Protein AF-A0A517WXI2-F1 (afdb_monomer)

Secondary structure (DSSP, 8-state):
---------------------------------------------------------------------PPPPPTTHHHH-SS-SSS--HHHHHHHHHHHHHH-SS-SS---TTTS--PPPTT-------S----SS---GGGTSPTTEEEEE------GGGTT--HHHHHHHHTS-HHHHHHHHTT----SSSPPPHHHHHHHHHHHHHHHGGGT--HHHHHHHHHHT---GGGTPPSS-B--EEEEEEETTEEEEEEEEE--B--SSPPEEEETT-TT-EEEEEEE--S-TTTTTEEEEEEEE-

Organism: NCBI:txid2527964

Solvent-accessible surface area (backbone atoms only — not comparable to full-atom values): 20335 Å² total; per-residue (Å²): 130,81,89,86,86,88,86,91,77,94,85,92,76,91,86,83,93,77,87,80,84,86,85,88,85,88,82,88,86,88,88,80,89,85,84,90,84,84,84,88,85,80,90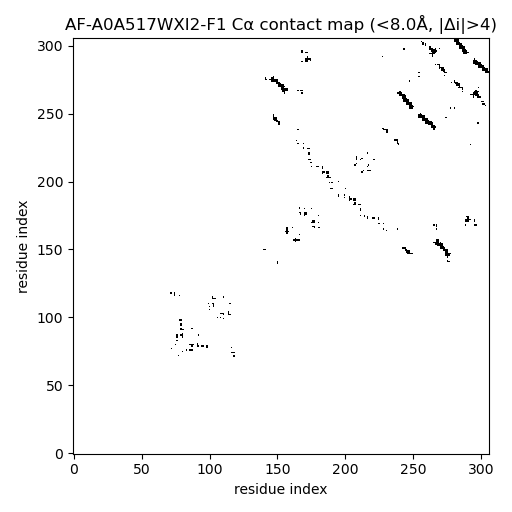,87,89,86,91,82,91,88,89,88,85,88,83,82,86,88,89,82,84,88,87,84,84,87,71,87,88,66,81,80,75,53,69,64,46,80,71,48,34,81,88,68,80,88,57,79,50,78,67,38,62,65,44,40,64,67,50,51,58,67,41,33,79,85,69,80,85,69,82,46,86,86,46,53,84,74,76,87,76,89,77,82,73,81,76,80,86,70,97,81,77,92,67,88,86,68,76,75,72,57,81,81,46,60,80,36,35,44,46,76,40,86,16,67,60,51,58,78,92,48,73,78,39,63,49,62,53,51,16,27,44,57,67,46,56,49,67,59,47,51,61,27,57,72,68,44,75,77,55,88,70,77,81,57,53,76,64,52,46,50,53,32,49,50,52,33,41,76,50,42,38,82,64,72,38,47,74,68,53,51,53,54,49,57,60,60,59,52,68,50,72,93,72,72,52,76,50,76,59,42,80,54,37,39,39,52,39,70,55,97,93,39,82,77,46,70,46,76,77,37,46,23,14,50,38,64,38,62,36,52,45,45,38,23,94,40,89,87,56,42,46,49,49,39,70,36,73,33,66,46,84,78,48,19,20,11,52,68,46,73,41,79,52,132

pLDDT: mean 71.53, std 24.86, range [24.16, 98.5]

Foldseek 3Di:
DDDDDDDDDDDPDDDDDDDDDDDDDDDDDDDDDDDDDDDDDDDDDDDDDDDDDDDDDDDDDDDDDDDPDDDFDDLVCVQQVPVPPPDHDPVSVVCVVVSVCVLPPVNPPDHDPVSRDDTDDPDPDDPDDDPDDDPVQDDPPQPPDPAQWKDWADLQDDDVLCVSALLLQLQQLQPHDSVLQVVLQVPQDADPDDHDDPVSVVVSLVSSCVRSVVVVGDSVSNVVSCVQQPDDVVVVDHGDKFDWTKGFDDDPNDGPDIGTPGQIENGSGWTFIDGRPCHPWGKTWDFDAHSDRGRGGGTPDIDTDD

InterPro domains:
  IPR002048 EF-hand domain [PS50222] (91-126)
  IPR011992 EF-hand domain pair [SSF47473] (78-116)
  IPR018247 EF-Hand 1, calcium-binding site [PS00018] (104-116)

Structure (mmCIF, N/CA/C/O backbone):
data_AF-A0A517WXI2-F1
#
_entry.id   AF-A0A517WXI2-F1
#
loop_
_atom_site.group_PDB
_atom_site.id
_atom_site.type_symbol
_atom_site.label_atom_id
_atom_site.label_alt_id
_atom_site.label_comp_id
_atom_site.label_asym_id
_atom_site.label_entity_id
_atom_site.label_seq_id
_atom_site.pdbx_PDB_ins_code
_atom_site.Cartn_x
_atom_site.Cartn_y
_atom_site.Cartn_z
_atom_site.occupancy
_atom_site.B_iso_or_equiv
_atom_site.auth_seq_id
_atom_site.auth_comp_id
_atom_site.auth_asym_id
_atom_site.auth_atom_id
_atom_site.pdbx_PDB_model_num
ATOM 1 N N . MET A 1 1 ? -53.378 24.363 -30.909 1.00 42.62 1 MET A N 1
ATOM 2 C CA . MET A 1 1 ? -53.600 23.173 -31.759 1.00 42.62 1 MET A CA 1
ATOM 3 C C . MET A 1 1 ? -54.194 23.659 -33.066 1.00 42.62 1 MET A C 1
ATOM 5 O O . MET A 1 1 ? -55.098 24.485 -32.961 1.00 42.62 1 MET A O 1
ATOM 9 N N . PRO A 1 2 ? -53.761 23.160 -34.239 1.00 58.56 2 PRO A N 1
ATOM 10 C CA . PRO A 1 2 ? -52.573 22.319 -34.530 1.00 58.56 2 PRO A CA 1
ATOM 11 C C . PRO A 1 2 ? -51.264 23.174 -34.501 1.00 58.56 2 PRO A C 1
ATOM 13 O O . PRO A 1 2 ? -51.365 24.317 -34.057 1.00 58.56 2 PRO A O 1
ATOM 16 N N . ALA A 1 3 ? -50.005 22.731 -34.692 1.00 42.91 3 ALA A N 1
ATOM 17 C CA . ALA A 1 3 ? -49.368 21.659 -35.498 1.00 42.91 3 ALA A CA 1
ATOM 18 C C . ALA A 1 3 ? -49.298 22.005 -37.010 1.00 42.91 3 ALA A C 1
ATOM 20 O O . ALA A 1 3 ? -50.202 22.672 -37.494 1.00 42.91 3 ALA A O 1
ATOM 21 N N . ASP A 1 4 ? -48.301 21.642 -37.822 1.00 42.59 4 ASP A N 1
ATOM 22 C CA . ASP A 1 4 ? -46.988 20.973 -37.684 1.00 42.59 4 ASP A CA 1
ATOM 23 C C . ASP A 1 4 ? -46.200 21.302 -38.980 1.00 42.59 4 ASP A C 1
ATOM 25 O O . ASP A 1 4 ? -46.854 21.483 -40.003 1.00 42.59 4 ASP A O 1
ATOM 29 N N . GLU A 1 5 ? -44.861 21.364 -38.967 1.00 45.38 5 GLU A N 1
ATOM 30 C CA . GLU A 1 5 ? -44.058 20.895 -40.116 1.00 45.38 5 GLU A CA 1
ATOM 31 C C . GLU A 1 5 ? -42.555 20.724 -39.792 1.00 45.38 5 GLU A C 1
ATOM 33 O O . GLU A 1 5 ? -41.818 21.650 -39.449 1.00 45.38 5 GLU A O 1
ATOM 38 N N . SER A 1 6 ? -42.136 19.470 -39.947 1.00 42.69 6 SER A N 1
ATOM 39 C CA . SER A 1 6 ? -40.797 18.913 -40.188 1.00 42.69 6 SER A CA 1
ATOM 40 C C . SER A 1 6 ? -39.981 19.624 -41.300 1.00 42.69 6 SER A C 1
ATOM 42 O O . SER A 1 6 ? -40.546 20.406 -42.048 1.00 42.69 6 SER A O 1
ATOM 44 N N . PHE A 1 7 ? -38.692 19.373 -41.575 1.00 33.34 7 PHE A N 1
ATOM 45 C CA . PHE A 1 7 ? -37.744 18.311 -41.187 1.00 33.34 7 PHE A CA 1
ATOM 46 C C . PHE A 1 7 ? -36.288 18.829 -41.344 1.00 33.34 7 PHE A C 1
ATOM 48 O O . PHE A 1 7 ? -36.065 19.963 -41.763 1.00 33.34 7 PHE A O 1
ATOM 55 N N . SER A 1 8 ? -35.290 18.003 -41.025 1.00 46.88 8 SER A N 1
ATOM 56 C CA . SER A 1 8 ? -33.853 18.321 -41.106 1.00 46.88 8 SER A CA 1
ATOM 57 C C . SER A 1 8 ? -33.158 17.809 -42.378 1.00 46.88 8 SER A C 1
ATOM 59 O O . SER A 1 8 ? -33.345 16.642 -42.699 1.00 46.88 8 SER A O 1
ATOM 61 N N . ASP A 1 9 ? -32.238 18.603 -42.944 1.00 35.94 9 ASP A N 1
ATOM 62 C CA . ASP A 1 9 ? -31.123 18.189 -43.827 1.00 35.94 9 ASP A CA 1
ATOM 63 C C . ASP A 1 9 ? -29.881 19.016 -43.409 1.00 35.94 9 ASP A C 1
ATOM 65 O O . ASP A 1 9 ? -29.946 20.237 -43.296 1.00 35.94 9 ASP A O 1
ATOM 69 N N . GLU A 1 10 ? -28.763 18.454 -42.943 1.00 45.81 10 GLU A N 1
ATOM 70 C CA . GLU A 1 10 ? -27.764 17.676 -43.696 1.00 45.81 10 GLU A CA 1
ATOM 71 C C . GLU A 1 10 ? -27.188 18.421 -44.922 1.00 45.81 10 GLU A C 1
ATOM 73 O O . GLU A 1 10 ? -27.543 18.092 -46.043 1.00 45.81 10 GLU A O 1
ATOM 78 N N . LYS A 1 11 ? -26.280 19.405 -44.711 1.00 35.78 11 LYS A N 1
ATOM 79 C CA . LYS A 1 11 ? -25.234 19.891 -45.666 1.00 35.78 11 LYS A CA 1
ATOM 80 C C . LYS A 1 11 ? -24.222 20.864 -45.016 1.00 35.78 11 LYS A C 1
ATOM 82 O O . LYS A 1 11 ? -24.152 22.035 -45.374 1.00 35.78 11 LYS A O 1
ATOM 87 N N . LEU A 1 12 ? -23.398 20.393 -44.073 1.00 34.50 12 LEU A N 1
ATOM 88 C CA . LEU A 1 12 ? -22.267 21.175 -43.529 1.00 34.50 12 LEU A CA 1
ATOM 89 C C . LEU A 1 12 ? -20.948 20.386 -43.529 1.00 34.50 12 LEU A C 1
ATOM 91 O O . LEU A 1 12 ? -20.340 20.131 -42.492 1.00 34.50 12 LEU A O 1
ATOM 95 N N . ALA A 1 13 ? -20.493 20.042 -44.733 1.00 33.97 13 ALA A N 1
ATOM 96 C CA . ALA A 1 13 ? -19.115 19.660 -45.011 1.00 33.97 13 ALA A CA 1
ATOM 97 C C . ALA A 1 13 ? -18.654 20.301 -46.335 1.00 33.97 13 ALA A C 1
ATOM 99 O O . ALA A 1 13 ? -19.448 20.433 -47.261 1.00 33.97 13 ALA A O 1
ATOM 100 N N . GLU A 1 14 ? -17.365 20.653 -46.389 1.00 30.41 14 GLU A N 1
ATOM 101 C CA . GLU A 1 14 ? -16.586 21.071 -47.573 1.00 30.41 14 GLU A CA 1
ATOM 102 C C . GLU A 1 14 ? -16.898 22.427 -48.248 1.00 30.41 14 GLU A C 1
ATOM 104 O O . GLU A 1 14 ? -17.726 22.521 -49.146 1.00 30.41 14 GLU A O 1
ATOM 109 N N . PHE A 1 15 ? -16.120 23.453 -47.862 1.00 27.00 15 PHE A N 1
ATOM 110 C CA . PHE A 1 15 ? -15.448 24.524 -48.650 1.00 27.00 15 PHE A CA 1
ATOM 111 C C . PHE A 1 15 ? -15.135 25.686 -47.670 1.00 27.00 15 PHE A C 1
ATOM 113 O O . PHE A 1 15 ? -15.939 25.969 -46.793 1.00 27.00 15 PHE A O 1
ATOM 120 N N . SER A 1 16 ? -14.018 26.421 -47.706 1.00 28.41 16 SER A N 1
ATOM 121 C CA . SER A 1 16 ? -12.836 26.416 -48.579 1.00 28.41 16 SER A CA 1
ATOM 122 C C . SER A 1 16 ? -11.641 27.047 -47.831 1.00 28.41 16 SER A C 1
ATOM 124 O O . SER A 1 16 ? -11.834 27.884 -46.952 1.00 28.41 16 SER A O 1
ATOM 126 N N . TRP A 1 17 ? -10.403 26.686 -48.186 1.00 24.16 17 TRP A N 1
ATOM 127 C CA . TRP A 1 17 ? -9.178 27.320 -47.668 1.00 24.16 17 TRP A CA 1
ATOM 128 C C . TRP A 1 17 ? -8.759 28.528 -48.526 1.00 24.16 17 TRP A C 1
ATOM 130 O O . TRP A 1 17 ? -8.409 28.315 -49.688 1.00 24.16 17 TRP A O 1
ATOM 140 N N . LYS A 1 18 ? -8.669 29.743 -47.949 1.00 28.94 18 LYS A N 1
ATOM 141 C CA . LYS A 1 18 ? -7.626 30.779 -48.209 1.00 28.94 18 LYS A CA 1
ATOM 142 C C . LYS A 1 18 ? -7.930 32.125 -47.522 1.00 28.94 18 LYS A C 1
ATOM 144 O O . LYS A 1 18 ? -9.069 32.386 -47.166 1.00 28.94 18 LYS A O 1
ATOM 149 N N . MET A 1 19 ? -6.894 32.979 -47.474 1.00 25.92 19 MET A N 1
ATOM 150 C CA . MET A 1 19 ? -6.867 34.394 -47.047 1.00 25.92 19 MET A CA 1
ATOM 151 C C . MET A 1 19 ? -7.072 34.673 -45.542 1.00 25.92 19 MET A C 1
ATOM 153 O O . MET A 1 19 ? -7.946 34.101 -44.908 1.00 25.92 19 MET A O 1
ATOM 157 N N . SER A 1 20 ? -6.315 35.587 -44.923 1.00 32.00 20 SER A N 1
ATOM 158 C CA . SER A 1 20 ? -5.020 36.161 -45.339 1.00 32.00 20 SER A CA 1
ATOM 159 C C . SER A 1 20 ? -4.295 36.811 -44.159 1.00 32.00 20 SER A C 1
ATOM 161 O O . SER A 1 20 ? -4.886 37.063 -43.113 1.00 32.00 20 SER A O 1
ATOM 163 N N . ASP A 1 21 ? -3.015 37.083 -44.389 1.00 30.98 21 ASP A N 1
ATOM 164 C CA . ASP A 1 21 ? -2.040 37.708 -43.503 1.00 30.98 21 ASP A CA 1
ATOM 165 C C . ASP A 1 21 ? -2.483 38.955 -42.714 1.00 30.98 21 ASP A C 1
ATOM 167 O O . ASP A 1 21 ? -3.188 39.840 -43.196 1.00 30.98 21 ASP A O 1
ATOM 171 N N . GLU A 1 22 ? -1.930 39.014 -41.501 1.00 36.47 22 GLU A N 1
ATOM 172 C CA . GLU A 1 22 ? -1.276 40.175 -40.886 1.00 36.47 22 GLU A CA 1
ATOM 173 C C . GLU A 1 22 ? -1.916 41.571 -41.013 1.00 36.47 22 GLU A C 1
ATOM 175 O O . GLU A 1 22 ? -1.777 42.265 -42.020 1.00 36.47 22 GLU A O 1
ATOM 180 N N . ARG A 1 23 ? -2.354 42.110 -39.863 1.00 35.62 23 ARG A N 1
ATOM 181 C CA . ARG A 1 23 ? -1.939 43.465 -39.455 1.00 35.62 23 ARG A CA 1
ATOM 182 C C . ARG A 1 23 ? -1.512 43.500 -37.992 1.00 35.62 23 ARG A C 1
ATOM 184 O O . ARG A 1 23 ? -2.309 43.293 -37.083 1.00 35.62 23 ARG A O 1
ATOM 191 N N . LEU A 1 24 ? -0.232 43.796 -37.794 1.00 33.94 24 LEU A N 1
ATOM 192 C CA . LEU A 1 24 ? 0.372 44.118 -36.506 1.00 33.94 24 LEU A CA 1
ATOM 193 C C . LEU A 1 24 ? -0.039 45.534 -36.072 1.00 33.94 24 LEU A C 1
ATOM 195 O O . LEU A 1 24 ? -0.071 46.444 -36.898 1.00 33.94 24 LEU A O 1
ATOM 199 N N . CYS A 1 25 ? -0.224 45.753 -34.771 1.00 29.44 25 CYS A N 1
ATOM 200 C CA . CYS A 1 25 ? 0.087 47.049 -34.170 1.00 29.44 25 CYS A CA 1
ATOM 201 C C . CYS A 1 25 ? 0.655 46.841 -32.761 1.00 29.44 25 CYS A C 1
ATOM 203 O O . CYS A 1 25 ? 0.102 46.097 -31.952 1.00 29.44 25 CYS A O 1
ATOM 205 N N . THR A 1 26 ? 1.807 47.454 -32.509 1.00 32.72 26 THR A N 1
ATOM 206 C CA . THR A 1 26 ? 2.730 47.101 -31.426 1.00 32.72 26 THR A CA 1
ATOM 207 C C . THR A 1 26 ? 2.734 48.175 -30.347 1.00 32.72 26 THR A C 1
ATOM 209 O O . THR A 1 26 ? 2.921 49.344 -30.672 1.00 32.72 26 THR A O 1
ATOM 212 N N . ILE A 1 27 ? 2.674 47.791 -29.067 1.00 44.62 27 ILE A N 1
ATOM 213 C CA . ILE A 1 27 ? 3.193 48.618 -27.964 1.00 44.62 27 ILE A CA 1
ATOM 214 C C . ILE A 1 27 ? 4.099 47.750 -27.068 1.00 44.62 27 ILE A C 1
ATOM 216 O O . ILE A 1 27 ? 3.765 46.621 -26.718 1.00 44.62 27 ILE A O 1
ATOM 220 N N . ASN A 1 28 ? 5.294 48.279 -26.784 1.00 37.19 28 ASN A N 1
ATOM 221 C CA . ASN A 1 28 ? 6.430 47.643 -26.087 1.00 37.19 28 ASN A CA 1
ATOM 222 C C . ASN A 1 28 ? 6.159 47.449 -24.575 1.00 37.19 28 ASN A C 1
ATOM 224 O O . ASN A 1 28 ? 5.270 48.100 -24.042 1.00 37.19 28 ASN A O 1
ATOM 228 N N . GLY A 1 29 ? 6.898 46.672 -23.768 1.00 35.06 29 GLY A N 1
ATOM 229 C CA . GLY A 1 29 ? 8.138 45.864 -23.878 1.00 35.06 29 GLY A CA 1
ATOM 230 C C . GLY A 1 29 ? 8.598 45.539 -22.429 1.00 35.06 29 GLY A C 1
ATOM 231 O O . GLY A 1 29 ? 8.057 46.124 -21.498 1.00 35.06 29 GLY A O 1
ATOM 232 N N . ARG A 1 30 ? 9.542 44.659 -22.061 1.00 42.78 30 ARG A N 1
ATOM 233 C CA . ARG A 1 30 ? 10.642 43.867 -22.679 1.00 42.78 30 ARG A CA 1
ATOM 234 C C . ARG A 1 30 ? 10.472 42.377 -22.234 1.00 42.78 30 ARG A C 1
ATOM 236 O O . ARG A 1 30 ? 9.397 42.051 -21.755 1.00 42.78 30 ARG A O 1
ATOM 243 N N . VAL A 1 31 ? 11.361 41.376 -22.347 1.00 37.75 31 VAL A N 1
ATOM 244 C CA . VAL A 1 31 ? 12.806 41.183 -22.643 1.00 37.75 31 VAL A CA 1
ATOM 245 C C . VAL A 1 31 ? 12.957 40.138 -23.767 1.00 37.75 31 VAL A C 1
ATOM 247 O O . VAL A 1 31 ? 12.028 39.388 -24.050 1.00 37.75 31 VAL A O 1
ATOM 250 N N . HIS A 1 32 ? 14.093 40.131 -24.469 1.00 35.62 32 HIS A N 1
ATOM 251 C CA . HIS A 1 32 ? 14.228 39.583 -25.822 1.00 35.62 32 HIS A CA 1
ATOM 252 C C . HIS A 1 32 ? 15.495 38.712 -25.978 1.00 35.62 32 HIS A C 1
ATOM 254 O O . HIS A 1 32 ? 16.476 38.968 -25.287 1.00 35.62 32 HIS A O 1
ATOM 260 N N . GLN A 1 33 ? 15.493 37.800 -26.968 1.00 31.42 33 GLN A N 1
ATOM 261 C CA . GLN A 1 33 ? 16.656 37.051 -27.513 1.00 31.42 33 GLN A CA 1
ATOM 262 C C . GLN A 1 33 ? 17.241 35.916 -26.620 1.00 31.42 33 GLN A C 1
ATOM 264 O O . GLN A 1 33 ? 17.145 35.972 -25.403 1.00 31.42 33 GLN A O 1
ATOM 269 N N . MET A 1 34 ? 17.837 34.826 -27.140 1.00 32.09 34 MET A N 1
ATOM 270 C CA . MET A 1 34 ? 18.015 34.370 -28.536 1.00 32.09 34 MET A CA 1
ATOM 271 C C . MET A 1 34 ? 18.151 32.831 -28.640 1.00 32.09 34 MET A C 1
ATOM 273 O O . MET A 1 34 ? 18.268 32.129 -27.639 1.00 32.09 34 MET A O 1
ATOM 277 N N . LYS A 1 35 ? 18.149 32.298 -29.871 1.00 34.06 35 LYS A N 1
ATOM 278 C CA . LYS A 1 35 ? 18.325 30.867 -30.195 1.00 34.06 35 LYS A CA 1
ATOM 279 C C . LYS A 1 35 ? 19.785 30.520 -30.561 1.00 34.06 35 LYS A C 1
ATOM 281 O O . LYS A 1 35 ? 20.364 31.223 -31.378 1.00 34.06 35 LYS A O 1
ATOM 286 N N . LYS A 1 36 ? 20.220 29.310 -30.158 1.00 29.53 36 LYS A N 1
ATOM 287 C CA . LYS A 1 36 ? 21.368 28.498 -30.658 1.00 29.53 36 LYS A CA 1
ATOM 288 C C . LYS A 1 36 ? 22.805 28.940 -30.279 1.00 29.53 36 LYS A C 1
ATOM 290 O O . LYS A 1 36 ? 23.067 30.110 -30.065 1.00 29.53 36 LYS A O 1
ATOM 295 N N . ILE A 1 37 ? 23.704 27.942 -30.395 1.00 26.84 37 ILE A N 1
ATOM 296 C CA . ILE A 1 37 ? 25.163 27.973 -30.684 1.00 26.84 37 ILE A CA 1
ATOM 297 C C . ILE A 1 37 ? 26.137 27.571 -29.541 1.00 26.84 37 ILE A C 1
ATOM 299 O O . ILE A 1 37 ? 26.452 28.349 -28.658 1.00 26.84 37 ILE A O 1
ATOM 303 N N . ILE A 1 38 ? 26.621 26.320 -29.670 1.00 26.80 38 ILE A N 1
ATOM 304 C CA . ILE A 1 38 ? 28.017 25.809 -29.589 1.00 26.80 38 ILE A CA 1
ATOM 305 C C . ILE A 1 38 ? 28.870 26.025 -28.313 1.00 26.80 38 ILE A C 1
ATOM 307 O O . ILE A 1 38 ? 29.281 27.129 -28.002 1.00 26.80 38 ILE A O 1
ATOM 311 N N . ALA A 1 39 ? 29.193 24.876 -27.692 1.00 27.84 39 ALA A N 1
ATOM 312 C CA . ALA A 1 39 ? 30.480 24.327 -27.199 1.00 27.84 39 ALA A CA 1
ATOM 313 C C . ALA A 1 39 ? 31.700 25.198 -26.787 1.00 27.84 39 ALA A C 1
ATOM 315 O O . ALA A 1 39 ? 31.881 26.330 -27.212 1.00 27.84 39 ALA A O 1
ATOM 316 N N . PHE A 1 40 ? 32.627 24.508 -26.091 1.00 29.02 40 PHE A N 1
ATOM 317 C CA . PHE A 1 40 ? 33.911 24.958 -25.515 1.00 29.02 40 PHE A CA 1
ATOM 318 C C . PHE A 1 40 ? 33.760 25.760 -24.199 1.00 29.02 40 PHE A C 1
ATOM 320 O O . PHE A 1 40 ? 32.723 26.359 -23.950 1.00 29.02 40 PHE A O 1
ATOM 327 N N . LEU A 1 41 ? 34.702 25.725 -23.246 1.00 25.14 41 LEU A N 1
ATOM 328 C CA . LEU A 1 41 ? 36.132 25.381 -23.315 1.00 25.14 41 LEU A CA 1
ATOM 329 C C . LEU A 1 41 ? 36.591 24.363 -22.256 1.00 25.14 41 LEU A C 1
ATOM 331 O O . LEU A 1 41 ? 36.013 24.241 -21.179 1.00 25.14 41 LEU A O 1
ATOM 335 N N . ALA A 1 42 ? 37.712 23.707 -22.557 1.00 27.02 42 ALA A N 1
ATOM 336 C CA . ALA A 1 42 ? 38.542 22.980 -21.605 1.00 27.02 42 ALA A CA 1
ATOM 337 C C . ALA A 1 42 ? 39.941 23.626 -21.541 1.00 27.02 42 ALA A C 1
ATOM 339 O O . ALA A 1 42 ? 40.449 24.036 -22.578 1.00 27.02 42 ALA A O 1
ATOM 340 N N . ILE A 1 43 ? 40.551 23.606 -20.347 1.00 35.72 43 ILE A N 1
ATOM 341 C CA . ILE A 1 43 ? 42.004 23.671 -20.062 1.00 35.72 43 ILE A CA 1
ATOM 342 C C . ILE A 1 43 ? 42.776 24.954 -20.453 1.00 35.72 43 ILE A C 1
ATOM 344 O O . ILE A 1 43 ? 42.870 25.333 -21.614 1.00 35.72 43 ILE A O 1
ATOM 348 N N . ALA A 1 44 ? 43.513 25.493 -19.475 1.00 29.08 44 ALA A N 1
ATOM 349 C CA . ALA A 1 44 ? 44.825 26.119 -19.678 1.00 29.08 44 ALA A CA 1
ATOM 350 C C . ALA A 1 44 ? 45.719 25.845 -18.448 1.00 29.08 44 ALA A C 1
ATOM 352 O O . ALA A 1 44 ? 45.225 25.867 -17.321 1.00 29.08 44 ALA A O 1
ATOM 353 N N . ALA A 1 45 ? 47.012 25.564 -18.653 1.00 30.47 45 ALA A N 1
ATOM 354 C CA . ALA A 1 45 ? 47.984 25.238 -17.598 1.00 30.47 45 ALA A CA 1
ATOM 355 C C . ALA A 1 45 ? 49.377 25.829 -17.909 1.00 30.47 45 ALA A C 1
ATOM 357 O O . ALA A 1 45 ? 49.810 25.741 -19.056 1.00 30.47 45 ALA A O 1
ATOM 358 N N . ILE A 1 46 ? 50.069 26.390 -16.899 1.00 34.94 46 ILE A N 1
ATOM 359 C CA . ILE A 1 46 ? 51.474 26.887 -16.895 1.00 34.94 46 ILE A CA 1
ATOM 360 C C . ILE A 1 46 ? 52.002 26.816 -15.429 1.00 34.94 46 ILE A C 1
ATOM 362 O O . ILE A 1 46 ? 51.194 26.845 -14.506 1.00 34.94 46 ILE A O 1
ATOM 366 N N . ALA A 1 47 ? 53.309 26.855 -15.132 1.00 32.81 47 ALA A N 1
ATOM 367 C CA . ALA A 1 47 ? 54.274 25.743 -15.177 1.00 32.81 47 ALA A CA 1
ATOM 368 C C . ALA A 1 47 ? 55.669 26.188 -14.645 1.00 32.81 47 ALA A C 1
ATOM 370 O O . ALA A 1 47 ? 56.268 27.104 -15.200 1.00 32.81 47 ALA A O 1
ATOM 371 N N . GLY A 1 48 ? 56.210 25.513 -13.618 1.00 29.72 48 GLY A N 1
ATOM 372 C CA . GLY A 1 48 ? 57.595 25.677 -13.108 1.00 29.72 48 GLY A CA 1
ATOM 373 C C . GLY A 1 48 ? 57.707 25.370 -11.595 1.00 29.72 48 GLY A C 1
ATOM 374 O O . GLY A 1 48 ? 56.923 25.928 -10.839 1.00 29.72 48 GLY A O 1
ATOM 375 N N . LEU A 1 49 ? 58.451 24.359 -11.093 1.00 33.25 49 LEU A N 1
ATOM 376 C CA . LEU A 1 49 ? 59.928 24.150 -11.009 1.00 33.25 49 LEU A CA 1
ATOM 377 C C . LEU A 1 49 ? 60.627 25.147 -10.048 1.00 33.25 49 LEU A C 1
ATOM 379 O O . LEU A 1 49 ? 60.443 26.342 -10.225 1.00 33.25 49 LEU A O 1
ATOM 383 N N . ILE A 1 50 ? 61.455 24.774 -9.049 1.00 37.31 50 ILE A N 1
ATOM 384 C CA . ILE A 1 50 ? 61.991 23.479 -8.521 1.00 37.31 50 ILE A CA 1
ATOM 385 C C . ILE A 1 50 ? 62.066 23.587 -6.956 1.00 37.31 50 ILE A C 1
ATOM 387 O O . ILE A 1 50 ? 61.956 24.696 -6.447 1.00 37.31 50 ILE A O 1
ATOM 391 N N . THR A 1 51 ? 62.183 22.540 -6.116 1.00 32.56 51 THR A N 1
ATOM 392 C CA . THR A 1 51 ? 63.432 21.831 -5.697 1.00 32.56 51 THR A CA 1
ATOM 393 C C . THR A 1 51 ? 63.140 20.527 -4.911 1.00 32.56 51 THR A C 1
ATOM 395 O O . THR A 1 51 ? 62.002 20.217 -4.571 1.00 32.56 51 THR A O 1
ATOM 398 N N . THR A 1 52 ? 64.182 19.722 -4.668 1.00 32.28 52 THR A N 1
ATOM 399 C CA . THR A 1 52 ? 64.135 18.317 -4.218 1.00 32.28 52 THR A CA 1
ATOM 400 C C . THR A 1 52 ? 64.328 18.091 -2.714 1.00 32.28 52 THR A C 1
ATOM 402 O O . THR A 1 52 ? 65.238 18.666 -2.120 1.00 32.28 52 THR A O 1
ATOM 405 N N . SER A 1 53 ? 63.672 17.067 -2.156 1.00 33.28 53 SER A N 1
ATOM 406 C CA . SER A 1 53 ? 64.341 16.119 -1.241 1.00 33.28 53 SER A CA 1
ATOM 407 C C . SER A 1 53 ? 63.639 14.756 -1.257 1.00 33.28 53 SER A C 1
ATOM 409 O O . SER A 1 53 ? 62.445 14.663 -0.991 1.00 33.28 53 SER A O 1
ATOM 411 N N . VAL A 1 54 ? 64.388 13.691 -1.545 1.00 37.75 54 VAL A N 1
ATOM 412 C CA . VAL A 1 54 ? 63.993 12.311 -1.224 1.00 37.75 54 VAL A CA 1
ATOM 413 C C . VAL A 1 54 ? 64.621 11.975 0.124 1.00 37.75 54 VAL A C 1
ATOM 415 O O . VAL A 1 54 ? 65.812 12.210 0.306 1.00 37.75 54 VAL A O 1
ATOM 418 N N . SER A 1 55 ? 63.849 11.400 1.045 1.00 40.31 55 SER A N 1
ATOM 419 C CA . SER A 1 55 ? 64.392 10.729 2.227 1.00 40.31 55 SER A CA 1
ATOM 420 C C . SER A 1 55 ? 63.668 9.406 2.451 1.00 40.31 55 SER A C 1
ATOM 422 O O . SER A 1 55 ? 62.460 9.295 2.242 1.00 40.31 55 SER A O 1
ATOM 424 N N . SER A 1 56 ? 64.440 8.386 2.807 1.00 36.97 56 SER A N 1
ATOM 425 C CA . SER A 1 56 ? 64.030 6.987 2.903 1.00 36.97 56 SER A CA 1
ATOM 426 C C . SER A 1 56 ? 63.494 6.605 4.291 1.00 36.97 56 SER A C 1
ATOM 428 O O . SER A 1 56 ? 63.930 7.125 5.312 1.00 36.97 56 SER A O 1
ATOM 430 N N . GLN A 1 57 ? 62.568 5.643 4.294 1.00 42.12 57 GLN A N 1
ATOM 431 C CA . GLN A 1 57 ? 61.995 4.918 5.445 1.00 42.12 57 GLN A CA 1
ATOM 432 C C . GLN A 1 57 ? 63.067 4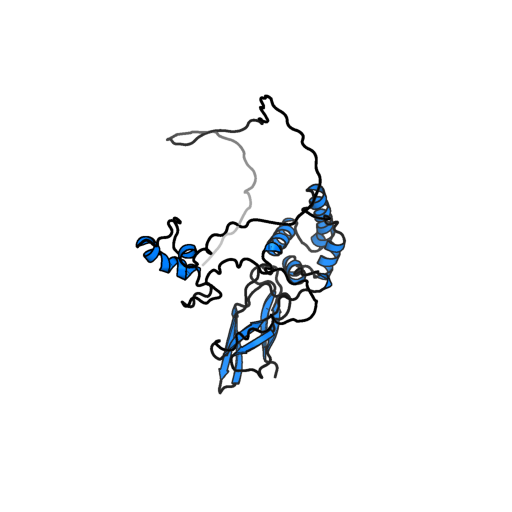.227 6.332 1.00 42.12 57 GLN A C 1
ATOM 434 O O . GLN A 1 57 ? 64.158 3.969 5.816 1.00 42.12 57 GLN A O 1
ATOM 439 N N . PRO A 1 58 ? 62.795 3.872 7.620 1.00 40.78 58 PRO A N 1
ATOM 440 C CA . PRO A 1 58 ? 61.838 2.801 7.972 1.00 40.78 58 PRO A CA 1
ATOM 441 C C . PRO A 1 58 ? 61.078 3.050 9.324 1.00 40.78 58 PRO A C 1
ATOM 443 O O . PRO A 1 58 ? 60.778 4.212 9.584 1.00 40.78 58 PRO A O 1
ATOM 446 N N . PRO A 1 59 ? 60.560 2.061 10.100 1.00 46.09 59 PRO A N 1
ATOM 447 C CA . PRO A 1 59 ? 59.108 1.990 10.321 1.00 46.09 59 PRO A CA 1
ATOM 448 C C . PRO A 1 59 ? 58.643 2.005 11.796 1.00 46.09 59 PRO A C 1
ATOM 450 O O . PRO A 1 59 ? 59.361 1.585 12.699 1.00 46.09 59 PRO A O 1
ATOM 453 N N . GLY A 1 60 ? 57.368 2.333 12.029 1.00 31.80 60 GLY A N 1
ATOM 454 C CA . GLY A 1 60 ? 56.667 1.972 13.270 1.00 31.80 60 GLY A CA 1
ATOM 455 C C . GLY A 1 60 ? 55.615 2.979 13.735 1.00 31.80 60 GLY A C 1
ATOM 456 O O . GLY A 1 60 ? 55.670 4.146 13.370 1.00 31.80 60 GLY A O 1
ATOM 457 N N . GLY A 1 61 ? 54.695 2.511 14.583 1.00 34.31 61 GLY A N 1
ATOM 458 C CA . GLY A 1 61 ? 53.979 3.377 15.527 1.00 34.31 61 GLY A CA 1
ATOM 459 C C . GLY A 1 61 ? 52.676 4.026 15.052 1.00 34.31 61 GLY A C 1
ATOM 460 O O . GLY A 1 61 ? 52.657 5.196 14.708 1.00 34.31 61 GLY A O 1
ATOM 461 N N . GLU A 1 62 ? 51.582 3.277 15.211 1.00 33.69 62 GLU A N 1
ATOM 462 C CA . GLU A 1 62 ? 50.319 3.784 15.786 1.00 33.69 62 GLU A CA 1
ATOM 463 C C . GLU A 1 62 ? 49.492 4.836 15.011 1.00 33.69 62 GLU A C 1
ATOM 465 O O . GLU A 1 62 ? 49.799 5.258 13.900 1.00 33.69 62 GLU A O 1
ATOM 470 N N . ARG A 1 63 ? 48.276 5.077 15.521 1.00 42.88 63 ARG A N 1
ATOM 471 C CA . ARG A 1 63 ? 47.155 5.689 14.795 1.00 42.88 63 ARG A CA 1
ATOM 472 C C . ARG A 1 63 ? 46.671 6.924 15.538 1.00 42.88 63 ARG A C 1
ATOM 474 O O . ARG A 1 63 ? 46.128 6.768 16.626 1.00 42.88 63 ARG A O 1
ATOM 481 N N . GLU A 1 64 ? 46.670 8.084 14.892 1.00 33.59 64 GLU A N 1
ATOM 482 C CA . GLU A 1 64 ? 45.847 9.210 15.341 1.00 33.59 64 GLU A CA 1
ATOM 483 C C . GLU A 1 64 ? 45.074 9.834 14.174 1.00 33.59 64 GLU A C 1
ATOM 485 O O . GLU A 1 64 ? 45.626 10.422 13.247 1.00 33.59 64 GLU A O 1
ATOM 490 N N . HIS A 1 65 ? 43.749 9.688 14.216 1.00 38.16 65 HIS A N 1
ATOM 491 C CA . HIS A 1 65 ? 42.828 10.546 13.477 1.00 38.16 65 HIS A CA 1
ATOM 492 C C . HIS A 1 65 ? 42.371 11.644 14.434 1.00 38.16 65 HIS A C 1
ATOM 494 O O . HIS A 1 65 ? 41.502 11.402 15.272 1.00 38.16 65 HIS A O 1
ATOM 500 N N . HIS A 1 66 ? 42.934 12.844 14.307 1.00 37.59 66 HIS A N 1
ATOM 501 C CA . HIS A 1 66 ? 42.413 14.005 15.021 1.00 37.59 66 HIS A CA 1
ATOM 502 C C . HIS A 1 66 ? 40.980 14.310 14.551 1.00 37.59 66 HIS A C 1
ATOM 504 O O . HIS A 1 66 ? 40.722 14.514 13.361 1.00 37.59 66 HIS A O 1
ATOM 510 N N . ARG A 1 67 ? 40.037 14.337 15.499 1.00 44.03 67 ARG A N 1
ATOM 511 C CA . ARG A 1 67 ? 38.718 14.958 15.322 1.00 44.03 67 ARG A CA 1
ATOM 512 C C . ARG A 1 67 ? 38.837 16.462 15.585 1.00 44.03 67 ARG A C 1
ATOM 514 O O . ARG A 1 67 ? 39.632 16.847 16.436 1.00 44.03 67 ARG A O 1
ATOM 521 N N . PRO A 1 68 ? 38.002 17.305 14.958 1.00 41.34 68 PRO A N 1
ATOM 522 C CA . PRO A 1 68 ? 37.754 18.638 15.485 1.00 41.34 68 PRO A CA 1
ATOM 523 C C . PRO A 1 68 ? 36.950 18.509 16.789 1.00 41.34 68 PRO A C 1
ATOM 525 O O . PRO A 1 68 ? 35.773 18.144 16.768 1.00 41.34 68 PRO A O 1
ATOM 528 N N . GLU A 1 69 ? 37.597 18.776 17.922 1.00 47.69 69 GLU A N 1
ATOM 529 C CA . GLU A 1 69 ? 36.947 18.880 19.231 1.00 47.69 69 GLU A CA 1
ATOM 530 C C . GLU A 1 69 ? 36.354 20.282 19.407 1.00 47.69 69 GLU A C 1
ATOM 532 O O . GLU A 1 69 ? 36.974 21.183 19.964 1.00 47.69 69 GLU A O 1
ATOM 537 N N . GLY A 1 70 ? 35.135 20.467 18.899 1.00 54.25 70 GLY A N 1
ATOM 538 C CA . GLY A 1 70 ? 34.244 21.537 19.346 1.00 54.25 70 GLY A CA 1
ATOM 539 C C . GLY A 1 70 ? 33.210 20.981 20.333 1.00 54.25 70 GLY A C 1
ATOM 540 O O . GLY A 1 70 ? 32.869 19.794 20.234 1.00 54.25 70 GLY A O 1
ATOM 541 N N . PRO A 1 71 ? 32.679 21.795 21.266 1.00 56.62 71 PRO A N 1
ATOM 542 C CA . PRO A 1 71 ? 31.510 21.397 22.046 1.00 56.62 71 PRO A CA 1
ATOM 543 C C . PRO A 1 71 ? 30.355 21.005 21.102 1.00 56.62 71 PRO A C 1
ATOM 545 O O . PRO A 1 71 ? 30.234 21.563 20.007 1.00 56.62 71 PRO A O 1
ATOM 548 N N . PRO A 1 72 ? 29.519 20.016 21.468 1.00 57.88 72 PRO A N 1
ATOM 549 C CA . PRO A 1 72 ? 28.407 19.601 20.621 1.00 57.88 72 PRO A CA 1
ATOM 550 C C . PRO A 1 72 ? 27.446 20.784 20.408 1.00 57.88 72 PRO A C 1
ATOM 552 O O . PRO A 1 72 ? 27.125 21.460 21.383 1.00 57.88 72 PRO A O 1
ATOM 555 N N . PRO A 1 73 ? 26.966 21.030 19.173 1.00 61.91 73 PRO A N 1
ATOM 556 C CA . PRO A 1 73 ? 26.163 22.210 18.866 1.00 61.91 73 PRO A CA 1
ATOM 557 C C . PRO A 1 73 ? 24.872 22.226 19.684 1.00 61.91 73 PRO A C 1
ATOM 559 O O . PRO A 1 73 ? 24.150 21.222 19.740 1.00 61.91 73 PRO A O 1
ATOM 562 N N . ASP A 1 74 ? 24.585 23.372 20.300 1.00 72.81 74 ASP A N 1
ATOM 563 C CA . ASP A 1 74 ? 23.477 23.506 21.235 1.00 72.81 74 ASP A CA 1
ATOM 564 C C . ASP A 1 74 ? 22.120 23.307 20.530 1.00 72.81 74 ASP A C 1
ATOM 566 O O . ASP A 1 74 ? 21.815 24.009 19.557 1.00 72.81 74 ASP A O 1
ATOM 570 N N . PRO A 1 75 ? 21.258 22.374 20.992 1.00 68.94 75 PRO A N 1
ATOM 571 C CA . PRO A 1 75 ? 20.014 22.044 20.292 1.00 68.94 75 PRO A CA 1
ATOM 572 C C . PRO A 1 75 ? 19.014 23.201 20.169 1.00 68.94 75 PRO A C 1
ATOM 574 O O . PRO A 1 75 ? 18.141 23.145 19.304 1.00 68.94 75 PRO A O 1
ATOM 577 N N . LEU A 1 76 ? 19.116 24.217 21.035 1.00 73.69 76 LEU A N 1
ATOM 578 C CA . LEU A 1 76 ? 18.285 25.422 20.978 1.00 73.69 76 LEU A CA 1
ATOM 579 C C . LEU A 1 76 ? 18.762 26.388 19.887 1.00 73.69 76 LEU A C 1
ATOM 581 O O . LEU A 1 76 ? 17.939 26.838 19.092 1.00 73.69 76 LEU A O 1
ATOM 585 N N . LEU A 1 77 ? 20.073 26.637 19.790 1.00 77.19 77 LEU A N 1
ATOM 586 C CA . LEU A 1 77 ? 20.650 27.460 18.723 1.00 77.19 77 LEU A CA 1
ATOM 587 C C . LEU A 1 77 ? 20.391 26.815 17.357 1.00 77.19 77 LEU A C 1
ATOM 589 O O . LEU A 1 77 ? 19.810 27.445 16.482 1.00 77.19 77 LEU A O 1
ATOM 593 N N . MET A 1 78 ? 20.629 25.505 17.214 1.00 70.56 78 MET A N 1
ATOM 594 C CA . MET A 1 78 ? 20.352 24.772 15.965 1.00 70.56 78 MET A CA 1
ATOM 595 C C . MET A 1 78 ? 18.884 24.866 15.479 1.00 70.56 78 MET A C 1
ATOM 597 O O . MET A 1 78 ? 18.599 24.527 14.327 1.00 70.56 78 MET A O 1
ATOM 601 N N . LEU A 1 79 ? 17.947 25.279 16.342 1.00 71.94 79 LEU A N 1
ATOM 602 C CA . LEU A 1 79 ? 16.527 25.410 16.024 1.00 71.94 79 LEU A CA 1
ATOM 603 C C . LEU A 1 79 ? 16.054 26.859 15.810 1.00 71.94 79 LEU A C 1
ATOM 605 O O . LEU A 1 79 ? 15.146 27.060 15.001 1.00 71.94 79 LEU A O 1
ATOM 609 N N . PHE A 1 80 ? 16.612 27.837 16.529 1.00 76.62 80 PHE A N 1
ATOM 610 C CA . PHE A 1 80 ? 16.116 29.223 16.535 1.00 76.62 80 PHE A CA 1
ATOM 611 C C . PHE A 1 80 ? 17.099 30.250 15.970 1.00 76.62 80 PHE A C 1
ATOM 613 O O . PHE A 1 80 ? 16.646 31.200 15.332 1.00 76.62 80 PHE A O 1
ATOM 620 N N . ASP A 1 81 ? 18.399 30.043 16.170 1.00 76.19 81 ASP A N 1
ATOM 621 C CA . ASP A 1 81 ? 19.465 30.896 15.642 1.00 76.19 81 ASP A CA 1
ATOM 622 C C . ASP A 1 81 ? 19.599 30.624 14.131 1.00 76.19 81 ASP A C 1
ATOM 624 O O . ASP A 1 81 ? 20.037 29.559 13.674 1.00 76.19 81 ASP A O 1
ATOM 628 N N . THR A 1 82 ? 19.087 31.565 13.335 1.00 75.25 82 THR A N 1
ATOM 629 C CA . THR A 1 82 ? 18.933 31.407 11.883 1.00 75.25 82 THR A CA 1
ATOM 630 C C . THR A 1 82 ? 20.120 31.986 11.122 1.00 75.25 82 THR A C 1
ATOM 632 O O . THR A 1 82 ? 20.480 31.467 10.059 1.00 75.25 82 THR A O 1
ATOM 635 N N . ASN A 1 83 ? 20.728 33.053 11.641 1.00 71.75 83 ASN A N 1
ATOM 636 C CA . ASN A 1 83 ? 21.922 33.685 11.076 1.00 71.75 83 ASN A CA 1
ATOM 637 C C . ASN A 1 83 ? 23.235 33.017 11.535 1.00 71.75 83 ASN A C 1
ATOM 639 O O . ASN A 1 83 ? 24.246 33.196 10.854 1.00 71.75 83 ASN A O 1
ATOM 643 N N . ARG A 1 84 ? 23.189 32.170 12.571 1.00 76.38 84 ARG A N 1
ATOM 644 C CA . ARG A 1 84 ? 24.312 31.455 13.198 1.00 76.38 84 ARG A CA 1
ATOM 645 C C . ARG A 1 84 ? 25.319 32.390 13.849 1.00 76.38 84 ARG A C 1
ATOM 647 O O . ARG A 1 84 ? 26.517 32.263 13.596 1.00 76.38 84 ARG A O 1
ATOM 654 N N . ASP A 1 85 ? 24.815 33.337 14.637 1.00 79.81 85 ASP A N 1
ATOM 655 C CA . ASP A 1 85 ? 25.640 34.237 15.453 1.00 79.81 85 ASP A CA 1
ATOM 656 C C . ASP A 1 85 ? 25.793 33.792 16.920 1.00 79.81 85 ASP A C 1
ATOM 658 O O . ASP A 1 85 ? 26.482 34.462 17.685 1.00 79.81 85 ASP A O 1
ATOM 662 N N . GLU A 1 86 ? 25.243 32.623 17.276 1.00 80.00 86 GLU A N 1
ATOM 663 C CA . GLU A 1 86 ? 25.260 32.008 18.613 1.00 80.00 86 GLU A CA 1
ATOM 664 C C . GLU A 1 86 ? 24.432 32.754 19.682 1.00 80.00 86 GLU A C 1
ATOM 666 O O . GLU A 1 86 ? 24.353 32.303 20.829 1.00 80.00 86 GLU A O 1
ATOM 671 N N . GLU A 1 87 ? 23.727 33.827 19.308 1.00 79.62 87 GLU A N 1
ATOM 672 C CA . GLU A 1 87 ? 22.734 34.502 20.143 1.00 79.62 87 GLU A CA 1
ATOM 673 C C . GLU A 1 87 ? 21.296 34.175 19.680 1.00 79.62 87 GLU A C 1
ATOM 675 O O . GLU A 1 87 ? 21.058 33.454 18.713 1.00 79.62 87 GLU A O 1
ATOM 680 N N . ILE A 1 88 ? 20.282 34.641 20.421 1.00 80.06 88 ILE A N 1
ATOM 681 C CA . ILE A 1 88 ? 18.87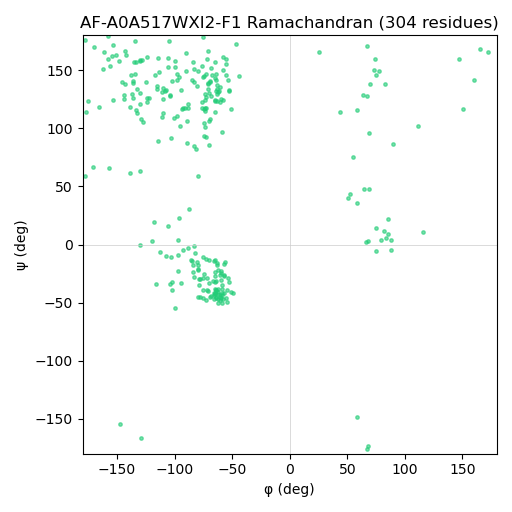7 34.540 19.992 1.00 80.06 88 ILE A CA 1
ATOM 682 C C . ILE A 1 88 ? 18.256 35.930 20.061 1.00 80.06 88 ILE A C 1
ATOM 684 O O . ILE A 1 88 ? 17.924 36.435 21.138 1.00 80.06 88 ILE A O 1
ATOM 688 N N . SER A 1 89 ? 18.062 36.552 18.899 1.00 77.12 89 SER A N 1
ATOM 689 C CA . SER A 1 89 ? 17.495 37.895 18.825 1.00 77.12 89 SER A CA 1
ATOM 690 C C . SER A 1 89 ? 15.996 37.924 19.169 1.00 77.12 89 SER A C 1
ATOM 692 O O . SER A 1 89 ? 15.255 36.948 19.015 1.00 77.12 89 SER A O 1
ATOM 694 N N . ILE A 1 90 ? 15.484 39.104 19.542 1.00 78.50 90 ILE A N 1
ATOM 695 C CA . ILE A 1 90 ? 14.041 39.328 19.779 1.00 78.50 90 ILE A CA 1
ATOM 696 C C . ILE A 1 90 ? 13.190 38.967 18.542 1.00 78.50 90 ILE A C 1
ATOM 698 O O . ILE A 1 90 ? 12.012 38.624 18.677 1.00 78.50 90 ILE A O 1
ATOM 702 N N . GLN A 1 91 ? 13.747 39.050 17.329 1.00 68.75 91 GLN A N 1
ATOM 703 C CA . GLN A 1 91 ? 13.022 38.695 16.106 1.00 68.75 91 GLN A CA 1
ATOM 704 C C . GLN A 1 91 ? 12.962 37.178 15.894 1.00 68.75 91 GLN A C 1
ATOM 706 O O . GLN A 1 91 ? 11.927 36.673 15.462 1.00 68.75 91 GLN A O 1
ATOM 711 N N . GLU A 1 92 ? 14.005 36.439 16.268 1.00 78.12 92 GLU A N 1
ATOM 712 C CA . GLU A 1 92 ? 14.007 34.970 16.237 1.00 78.12 92 GLU A CA 1
ATOM 713 C C . GLU A 1 92 ? 13.124 34.387 17.342 1.00 78.12 92 GLU A C 1
ATOM 715 O O . GLU A 1 92 ? 12.311 33.502 17.068 1.00 78.12 92 GLU A O 1
ATOM 720 N N . MET A 1 93 ? 13.130 34.982 18.542 1.00 76.44 93 MET A N 1
ATOM 721 C CA . MET A 1 93 ? 12.149 34.669 19.592 1.00 76.44 93 MET A CA 1
ATOM 722 C C . MET A 1 93 ? 10.697 34.820 19.108 1.00 76.44 93 MET A C 1
ATOM 724 O O . MET A 1 93 ? 9.844 34.004 19.449 1.00 76.44 93 MET A O 1
ATOM 728 N N . LYS A 1 94 ? 10.389 35.841 18.294 1.00 78.94 94 LYS A N 1
ATOM 729 C CA . LYS A 1 94 ? 9.043 36.023 17.712 1.00 78.94 94 LYS A CA 1
ATOM 730 C C . LYS A 1 94 ? 8.706 34.968 16.657 1.00 78.94 94 LYS A C 1
ATOM 732 O O . LYS A 1 94 ? 7.544 34.584 16.535 1.00 78.94 94 LYS A O 1
ATOM 737 N N . GLN A 1 95 ? 9.698 34.495 15.905 1.00 79.44 95 GLN A N 1
ATOM 738 C CA . GLN A 1 95 ? 9.523 33.442 14.898 1.00 79.44 95 GLN A CA 1
ATOM 739 C C . GLN A 1 95 ? 9.473 32.033 15.507 1.00 79.44 95 GLN A C 1
ATOM 741 O O . GLN A 1 95 ? 8.944 31.120 14.866 1.00 79.44 95 GLN A O 1
ATOM 746 N N . ALA A 1 96 ? 9.930 31.861 16.753 1.00 78.50 96 ALA A N 1
ATOM 747 C CA . ALA A 1 96 ? 9.934 30.588 17.470 1.00 78.50 96 ALA A CA 1
ATOM 748 C C . ALA A 1 96 ? 8.577 29.867 17.419 1.00 78.50 96 ALA A C 1
ATOM 750 O O . ALA A 1 96 ? 8.539 28.672 17.145 1.00 78.50 96 ALA A O 1
ATOM 751 N N . THR A 1 97 ? 7.456 30.578 17.573 1.00 80.50 97 THR A N 1
ATOM 752 C CA . THR A 1 97 ? 6.099 30.004 17.486 1.00 80.50 97 THR A CA 1
ATOM 753 C C . THR A 1 97 ? 5.832 29.292 16.154 1.00 80.50 97 THR A C 1
ATOM 755 O O . THR A 1 97 ? 5.259 28.204 16.136 1.00 80.50 97 THR A O 1
ATOM 758 N N . GLU A 1 98 ? 6.269 29.861 15.028 1.00 80.81 98 GLU A N 1
ATOM 759 C CA . GLU A 1 98 ? 6.079 29.264 13.697 1.00 80.81 98 GLU A CA 1
ATOM 760 C C . GLU A 1 98 ? 7.090 28.150 13.398 1.00 80.81 98 GLU A C 1
ATOM 762 O O . GLU A 1 98 ? 6.835 27.290 12.556 1.00 80.81 98 GLU A O 1
ATOM 767 N N . ILE A 1 99 ? 8.233 28.137 14.085 1.00 79.00 99 ILE A N 1
ATOM 768 C CA . ILE A 1 99 ? 9.210 27.041 14.038 1.00 79.00 99 ILE A CA 1
ATOM 769 C C . ILE A 1 99 ? 8.697 25.848 14.859 1.00 79.00 99 ILE A C 1
ATOM 771 O O . ILE A 1 99 ? 8.673 24.722 14.365 1.00 79.00 99 ILE A O 1
ATOM 775 N N . LEU A 1 100 ? 8.189 26.099 16.067 1.00 81.50 100 LEU A N 1
ATOM 776 C CA . LEU A 1 100 ? 7.595 25.097 16.954 1.00 81.50 100 LEU A CA 1
ATOM 777 C C . LEU A 1 100 ? 6.376 24.423 16.295 1.00 81.50 100 LEU A C 1
ATOM 779 O O . LEU A 1 100 ? 6.317 23.198 16.252 1.00 81.50 100 LEU A O 1
ATOM 783 N N . LYS A 1 101 ? 5.485 25.186 15.641 1.00 81.69 101 LYS A N 1
ATOM 784 C CA . LYS A 1 101 ? 4.377 24.641 14.821 1.00 81.69 101 LYS A CA 1
ATOM 785 C C . LYS A 1 101 ? 4.819 23.761 13.641 1.00 81.69 101 LYS A C 1
ATOM 787 O O . LYS A 1 101 ? 4.028 22.958 13.160 1.00 81.69 101 LYS A O 1
ATOM 792 N N . LYS A 1 102 ? 6.043 23.927 13.120 1.00 81.50 102 LYS A N 1
ATOM 793 C CA . LYS A 1 102 ? 6.597 23.068 12.049 1.00 81.50 102 LYS A CA 1
ATOM 794 C C . LYS A 1 102 ? 7.226 21.787 12.597 1.00 81.50 102 LYS A C 1
ATOM 796 O O . LYS A 1 102 ? 7.349 20.812 11.855 1.00 81.50 102 LYS A O 1
ATOM 801 N N . LEU A 1 103 ? 7.649 21.797 13.862 1.00 79.31 103 LEU A N 1
ATOM 802 C CA . LEU A 1 103 ? 8.080 20.596 14.573 1.00 79.31 103 LEU A CA 1
ATOM 803 C C . LEU A 1 103 ? 6.891 19.768 15.074 1.00 79.31 103 LEU A C 1
ATOM 805 O O . LEU A 1 103 ? 7.019 18.551 15.138 1.00 79.31 103 LEU A O 1
ATOM 809 N N . ASP A 1 104 ? 5.763 20.413 15.376 1.00 82.38 104 ASP A N 1
ATOM 810 C CA . ASP A 1 104 ? 4.495 19.800 15.785 1.00 82.38 104 ASP A CA 1
ATOM 811 C C . ASP A 1 104 ? 3.868 19.078 14.578 1.00 82.38 104 ASP A C 1
ATOM 813 O O . ASP A 1 104 ? 3.120 19.647 13.776 1.00 82.38 104 ASP A O 1
ATOM 817 N N . ARG A 1 105 ? 4.284 17.823 14.364 1.00 80.06 105 ARG A N 1
ATOM 818 C CA . ARG A 1 105 ? 3.944 17.043 13.162 1.00 80.06 105 ARG A CA 1
ATOM 819 C C . ARG A 1 105 ? 2.580 16.389 13.287 1.00 80.06 105 ARG A C 1
ATOM 821 O O . ARG A 1 105 ? 1.960 16.096 12.264 1.00 80.06 105 ARG A O 1
ATOM 828 N N . ASN A 1 106 ? 2.153 16.100 14.512 1.00 75.19 106 ASN A N 1
ATOM 829 C CA . ASN A 1 106 ? 0.822 15.580 14.806 1.00 75.19 106 ASN A CA 1
ATOM 830 C C . ASN A 1 106 ? -0.229 16.703 14.960 1.00 75.19 106 ASN A C 1
ATOM 832 O O . ASN A 1 106 ? -1.420 16.400 14.868 1.00 75.19 106 ASN A O 1
ATOM 836 N N . GLN A 1 107 ? 0.201 17.967 15.078 1.00 80.69 107 GLN A N 1
ATOM 837 C CA . GLN A 1 107 ? -0.631 19.165 15.230 1.00 80.69 107 GLN A CA 1
ATOM 838 C C . GLN A 1 107 ? -1.541 19.105 16.462 1.00 80.69 107 GLN A C 1
ATOM 840 O O . GLN A 1 107 ? -2.682 19.573 16.424 1.00 80.69 107 GLN A O 1
ATOM 845 N N . ASP A 1 108 ? -1.047 18.501 17.548 1.00 77.19 108 ASP A N 1
ATOM 846 C CA . ASP A 1 108 ? -1.770 18.408 18.821 1.00 77.19 108 ASP A CA 1
ATOM 847 C C . ASP A 1 108 ? -1.446 19.553 19.800 1.00 77.19 108 ASP A C 1
ATOM 849 O O . ASP A 1 108 ? -2.101 19.681 20.839 1.00 77.19 108 ASP A O 1
ATOM 853 N N . GLY A 1 109 ? -0.504 20.432 19.437 1.00 77.44 109 GLY A N 1
ATOM 854 C CA . GLY A 1 109 ? -0.071 21.574 20.238 1.00 77.44 109 GLY A CA 1
ATOM 855 C C . GLY A 1 109 ? 0.988 21.241 21.293 1.00 77.44 109 GLY A C 1
ATOM 856 O O . GLY A 1 109 ? 1.331 22.124 22.084 1.00 77.44 109 GLY A O 1
ATOM 857 N N . ILE A 1 110 ? 1.507 20.006 21.339 1.00 78.31 110 ILE A N 1
ATOM 858 C CA . ILE A 1 110 ? 2.457 19.533 22.353 1.00 78.31 110 ILE A CA 1
ATOM 859 C C . ILE A 1 110 ? 3.672 18.873 21.691 1.00 78.31 110 ILE A C 1
ATOM 861 O O . ILE A 1 110 ? 3.633 17.736 21.235 1.00 78.31 110 ILE A O 1
ATOM 865 N N . LEU A 1 111 ? 4.821 19.547 21.742 1.00 77.88 111 LEU A N 1
ATOM 866 C CA . LEU A 1 111 ? 6.053 19.016 21.159 1.00 77.88 111 LEU A CA 1
ATOM 867 C C . LEU A 1 111 ? 6.669 17.881 21.975 1.00 77.88 111 LEU A C 1
ATOM 869 O O . LEU A 1 111 ? 7.141 18.071 23.100 1.00 77.88 111 LEU A O 1
ATOM 873 N N . THR A 1 112 ? 6.741 16.703 21.362 1.00 78.69 112 THR A N 1
ATOM 874 C CA . THR A 1 112 ? 7.344 15.513 21.966 1.00 78.69 112 THR A CA 1
ATOM 875 C C . THR A 1 112 ? 8.848 15.390 21.674 1.00 78.69 112 THR A C 1
ATOM 877 O O . THR A 1 112 ? 9.408 16.002 20.761 1.00 78.69 112 THR A O 1
ATOM 880 N N . ARG A 1 113 ? 9.549 14.527 22.426 1.00 74.44 113 ARG A N 1
ATOM 881 C CA . ARG A 1 113 ? 10.992 14.244 22.233 1.00 74.44 113 ARG A CA 1
ATOM 882 C C . ARG A 1 113 ? 11.298 13.560 20.891 1.00 74.44 113 ARG A C 1
ATOM 884 O O . ARG A 1 113 ? 12.456 13.418 20.487 1.00 74.44 113 ARG A O 1
ATOM 891 N N . GLU A 1 114 ? 10.272 13.048 20.233 1.00 74.25 114 GLU A N 1
ATOM 892 C CA . GLU A 1 114 ? 10.278 12.434 18.910 1.00 74.25 114 GLU A CA 1
ATOM 893 C C . GLU A 1 114 ? 10.165 13.481 17.779 1.00 74.25 114 GLU A C 1
ATOM 895 O O . GLU A 1 114 ? 10.538 13.198 16.637 1.00 74.25 114 GLU A O 1
ATOM 900 N N . GLU A 1 115 ? 9.727 14.698 18.105 1.00 78.25 115 GLU A N 1
ATOM 901 C CA . GLU A 1 115 ? 9.565 15.829 17.184 1.00 78.25 115 GLU A CA 1
ATOM 902 C C . GLU A 1 115 ? 10.698 16.850 17.288 1.00 78.25 115 GLU A C 1
ATOM 904 O O . GLU A 1 115 ? 11.111 17.409 16.270 1.00 78.25 115 GLU A O 1
ATOM 909 N N . LEU A 1 116 ? 11.265 17.022 18.486 1.00 78.94 116 LEU A N 1
ATOM 910 C CA . LEU A 1 116 ? 12.467 17.827 18.688 1.00 78.94 116 LEU A CA 1
ATOM 911 C C . LEU A 1 116 ? 13.681 17.238 17.935 1.00 78.94 116 LEU A C 1
ATOM 913 O O . LEU A 1 116 ? 13.913 16.021 17.986 1.00 78.94 116 LEU A O 1
ATOM 917 N N . PRO A 1 117 ? 14.495 18.079 17.266 1.00 66.50 117 PRO A N 1
ATOM 918 C CA . PRO A 1 117 ? 15.718 17.627 16.617 1.00 66.50 117 PRO A CA 1
ATOM 919 C C . PRO A 1 117 ? 16.712 17.096 17.660 1.00 66.50 117 PRO A C 1
ATOM 921 O O . PRO A 1 117 ? 16.843 17.634 18.758 1.00 66.50 117 PRO A O 1
ATOM 924 N N . ARG A 1 118 ? 17.425 16.017 17.320 1.00 63.31 118 ARG A N 1
ATOM 925 C CA . ARG A 1 118 ? 18.433 15.402 18.197 1.00 63.31 118 ARG A CA 1
ATOM 926 C C . ARG A 1 118 ? 19.825 15.679 17.628 1.00 63.31 118 ARG A C 1
ATOM 928 O O . ARG A 1 118 ? 20.009 15.436 16.434 1.00 63.31 118 ARG A O 1
ATOM 935 N N . PRO A 1 119 ? 20.799 16.131 18.437 1.00 55.94 119 PRO A N 1
ATOM 936 C CA . PRO A 1 119 ? 22.164 16.299 17.962 1.00 55.94 119 PRO A CA 1
ATOM 937 C C . PRO A 1 119 ? 22.764 14.936 17.566 1.00 55.94 119 PRO A C 1
ATOM 939 O O . PRO A 1 119 ? 22.442 13.914 18.190 1.00 55.94 119 PRO A O 1
ATOM 942 N N . PRO A 1 120 ? 23.634 14.888 16.541 1.00 48.78 120 PRO A N 1
ATOM 943 C CA . PRO A 1 120 ? 24.335 13.667 16.168 1.00 48.78 120 PRO A CA 1
ATOM 944 C C . PRO A 1 120 ? 25.273 13.240 17.304 1.00 48.78 120 PRO A C 1
ATOM 946 O O . PRO A 1 120 ? 26.140 14.003 17.723 1.00 48.78 120 PRO A O 1
ATOM 949 N N . ARG A 1 121 ? 25.118 12.010 17.806 1.00 49.44 121 ARG A N 1
ATOM 950 C CA . ARG A 1 121 ? 26.006 11.456 18.839 1.00 49.44 121 ARG A CA 1
ATOM 951 C C . ARG A 1 121 ? 27.351 11.042 18.230 1.00 49.44 121 ARG A C 1
ATOM 953 O O . ARG A 1 121 ? 27.360 10.163 17.364 1.00 49.44 121 ARG A O 1
ATOM 960 N N . PRO A 1 122 ? 28.491 11.574 18.699 1.00 41.12 122 PRO A N 1
ATOM 961 C CA . PRO A 1 122 ? 29.793 11.055 18.305 1.00 41.12 122 PRO A CA 1
ATOM 962 C C . PRO A 1 122 ? 30.056 9.721 19.022 1.00 41.12 122 PRO A C 1
ATOM 964 O O . PRO A 1 122 ? 30.196 9.702 20.239 1.00 41.12 122 PRO A O 1
ATOM 967 N N . GLY A 1 123 ? 30.189 8.615 18.279 1.00 46.56 123 GLY A N 1
ATOM 968 C CA . GLY A 1 123 ? 30.833 7.394 18.799 1.00 46.56 123 GLY A CA 1
ATOM 969 C C . GLY A 1 123 ? 30.005 6.112 18.951 1.00 46.56 123 GLY A C 1
ATOM 970 O O . GLY A 1 123 ? 30.533 5.162 19.515 1.00 46.56 123 GLY A O 1
ATOM 971 N N . GLU A 1 124 ? 28.774 6.008 18.437 1.00 42.72 124 GLU A N 1
ATOM 972 C CA . GLU A 1 124 ? 28.108 4.691 18.356 1.00 42.72 124 GLU A CA 1
ATOM 973 C C . GLU A 1 124 ? 28.720 3.840 17.225 1.00 42.72 124 GLU A C 1
ATOM 975 O O . GLU A 1 124 ? 28.332 3.917 16.055 1.00 42.72 124 GLU A O 1
ATOM 980 N N . GLU A 1 125 ? 29.711 3.019 17.589 1.00 37.72 125 GLU A N 1
ATOM 981 C CA . GLU A 1 125 ? 30.187 1.907 16.766 1.00 37.72 125 GLU A CA 1
ATOM 982 C C . GLU A 1 125 ? 29.007 1.020 16.357 1.00 37.72 125 GLU A C 1
ATOM 984 O O . GLU A 1 125 ? 28.197 0.614 17.189 1.00 37.72 125 GLU A O 1
ATOM 989 N N . ARG A 1 126 ? 28.915 0.676 15.068 1.00 41.44 126 ARG A N 1
ATOM 990 C CA . ARG A 1 126 ? 27.869 -0.224 14.563 1.00 41.44 126 ARG A CA 1
ATOM 991 C C . ARG A 1 126 ? 28.065 -1.621 15.171 1.00 41.44 126 ARG A C 1
ATOM 993 O O . ARG A 1 126 ? 29.033 -2.285 14.782 1.00 41.44 126 ARG A O 1
ATOM 1000 N N . PRO A 1 127 ? 27.158 -2.135 16.024 1.00 36.72 127 PRO A N 1
ATOM 1001 C CA . PRO A 1 127 ? 27.294 -3.490 16.534 1.00 36.72 127 PRO A CA 1
ATOM 1002 C C . PRO A 1 127 ? 27.195 -4.470 15.367 1.00 36.72 127 PRO A C 1
ATOM 1004 O O . PRO A 1 127 ? 26.270 -4.399 14.549 1.00 36.72 127 PRO A O 1
ATOM 1007 N N . ARG A 1 128 ? 28.155 -5.395 15.268 1.00 43.31 128 ARG A N 1
ATOM 1008 C CA . ARG A 1 128 ? 28.107 -6.458 14.258 1.00 43.31 128 ARG A CA 1
ATOM 1009 C C . ARG A 1 128 ? 26.814 -7.253 14.448 1.00 43.31 128 ARG A C 1
ATOM 1011 O O . ARG A 1 128 ? 26.530 -7.751 15.533 1.00 43.31 128 ARG A O 1
ATOM 1018 N N . LYS A 1 129 ? 26.032 -7.342 13.373 1.00 37.88 129 LYS A N 1
ATOM 1019 C CA . LYS A 1 129 ? 24.690 -7.930 13.333 1.00 37.88 129 LYS A CA 1
ATOM 1020 C C . LYS A 1 129 ? 24.707 -9.400 13.769 1.00 37.88 129 LYS A C 1
ATOM 1022 O O . LYS A 1 129 ? 24.945 -10.276 12.943 1.00 37.88 129 LYS A O 1
ATOM 1027 N N . ASN A 1 130 ? 24.389 -9.663 15.035 1.00 31.94 130 ASN A N 1
ATOM 1028 C CA . ASN A 1 130 ? 24.046 -11.002 15.505 1.00 31.94 130 ASN A CA 1
ATOM 1029 C C . ASN A 1 130 ? 22.523 -11.200 15.316 1.00 31.94 130 ASN A C 1
ATOM 1031 O O . ASN A 1 130 ? 21.745 -10.408 15.859 1.00 31.94 130 ASN A O 1
ATOM 1035 N N . PRO A 1 131 ? 22.055 -12.160 14.496 1.00 49.06 131 PRO A N 1
ATOM 1036 C CA . PRO A 1 131 ? 20.650 -12.238 14.098 1.00 49.06 131 PRO A CA 1
ATOM 1037 C C . PRO A 1 131 ? 19.798 -12.921 15.178 1.00 49.06 131 PRO A C 1
ATOM 1039 O O . PRO A 1 131 ? 19.498 -14.107 15.081 1.00 49.06 131 PRO A O 1
ATOM 1042 N N . GLY A 1 132 ? 19.386 -12.175 16.208 1.00 39.47 132 GLY A N 1
ATOM 1043 C CA . GLY A 1 132 ? 18.615 -12.776 17.300 1.00 39.47 132 GLY A CA 1
ATOM 1044 C C . GLY A 1 132 ? 18.151 -11.843 18.415 1.00 39.47 132 GLY A C 1
ATOM 1045 O O . GLY A 1 132 ? 18.502 -12.088 19.563 1.00 39.47 132 GLY A O 1
ATOM 1046 N N . ASN A 1 133 ? 17.360 -10.805 18.105 1.00 35.44 133 ASN A N 1
ATOM 1047 C CA . ASN A 1 133 ? 16.232 -10.366 18.953 1.00 35.44 133 ASN A CA 1
ATOM 1048 C C . ASN A 1 133 ? 15.445 -9.195 18.329 1.00 35.44 133 ASN A C 1
ATOM 1050 O O . ASN A 1 133 ? 15.935 -8.072 18.252 1.00 35.44 133 ASN A O 1
ATOM 1054 N N . ASN A 1 134 ? 14.182 -9.436 17.961 1.00 44.41 134 ASN A N 1
ATOM 1055 C CA . ASN A 1 134 ? 13.211 -8.377 17.659 1.00 44.41 134 ASN A CA 1
ATOM 1056 C C . ASN A 1 134 ? 12.794 -7.688 18.973 1.00 44.41 134 ASN A C 1
ATOM 1058 O O . ASN A 1 134 ? 11.860 -8.151 19.623 1.00 44.41 134 ASN A O 1
ATOM 1062 N N . ARG A 1 135 ? 13.460 -6.596 19.374 1.00 39.28 135 ARG A N 1
ATOM 1063 C CA . ARG A 1 135 ? 13.045 -5.791 20.548 1.00 39.28 135 ARG A CA 1
ATOM 1064 C C . ARG A 1 135 ? 12.537 -4.379 20.244 1.00 39.28 135 ARG A C 1
ATOM 1066 O O . ARG A 1 135 ? 11.922 -3.781 21.119 1.00 39.28 135 ARG A O 1
ATOM 1073 N N . ASP A 1 136 ? 12.624 -3.915 18.998 1.00 40.81 136 ASP A N 1
ATOM 1074 C CA . ASP A 1 136 ? 11.992 -2.652 18.574 1.00 40.81 136 ASP A CA 1
ATOM 1075 C C . ASP A 1 136 ? 10.501 -2.794 18.199 1.00 40.81 136 ASP A C 1
ATOM 1077 O O . ASP A 1 136 ? 9.826 -1.807 17.915 1.00 40.81 136 ASP A O 1
ATOM 1081 N N . GLN A 1 137 ? 9.931 -4.006 18.259 1.00 44.38 137 GLN A N 1
ATOM 1082 C CA . GLN A 1 137 ? 8.492 -4.247 18.048 1.00 44.38 137 GLN A CA 1
ATOM 1083 C C . GLN A 1 137 ? 7.645 -4.117 19.333 1.00 44.38 137 GLN A C 1
ATOM 1085 O O . GLN A 1 137 ? 6.625 -4.791 19.458 1.00 44.38 137 GLN A O 1
ATOM 1090 N N . GLN A 1 138 ? 8.035 -3.271 20.299 1.00 41.22 138 GLN A N 1
ATOM 1091 C CA . GLN A 1 138 ? 7.264 -3.074 21.540 1.00 41.22 138 GLN A CA 1
ATOM 1092 C C . GLN A 1 138 ? 7.532 -1.730 22.253 1.00 41.22 138 GLN A C 1
ATOM 1094 O O . GLN A 1 138 ? 7.961 -1.678 23.403 1.00 41.22 138 GLN A O 1
ATOM 1099 N N . ARG A 1 139 ? 7.153 -0.610 21.620 1.00 38.66 139 ARG A N 1
ATOM 1100 C CA . ARG A 1 139 ? 6.678 0.570 22.371 1.00 38.66 139 ARG A CA 1
ATOM 1101 C C . ARG A 1 139 ? 5.142 0.553 22.380 1.00 38.66 139 ARG A C 1
ATOM 1103 O O . ARG A 1 139 ? 4.543 0.739 21.320 1.00 38.66 139 ARG A O 1
ATOM 1110 N N . PRO A 1 140 ? 4.475 0.304 23.524 1.00 38.78 140 PRO A N 1
ATOM 1111 C CA . PRO A 1 140 ? 3.020 0.275 23.575 1.00 38.78 140 PRO A CA 1
ATOM 1112 C C . PRO A 1 140 ? 2.457 1.698 23.476 1.00 38.78 140 PRO A C 1
ATOM 1114 O O . PRO A 1 140 ? 2.365 2.417 24.468 1.00 38.78 140 PRO A O 1
ATOM 1117 N N . VAL A 1 141 ? 1.986 2.059 22.280 1.00 47.72 141 VAL A N 1
ATOM 1118 C CA . VAL A 1 141 ? 1.199 3.282 21.998 1.00 47.72 141 VAL A CA 1
ATOM 1119 C C . VAL A 1 141 ? -0.072 3.365 22.876 1.00 47.72 141 VAL A C 1
ATOM 1121 O O . VAL A 1 141 ? -0.673 4.421 23.035 1.00 47.72 141 VAL A O 1
ATOM 1124 N N . SER A 1 142 ? -0.464 2.254 23.508 1.00 48.22 142 SER A N 1
ATOM 1125 C CA . SER A 1 142 ? -1.688 2.111 24.300 1.00 48.22 142 SER A CA 1
ATOM 1126 C C . SER A 1 142 ? -1.733 2.862 25.639 1.00 48.22 142 SER A C 1
ATOM 1128 O O . SER A 1 142 ? -2.817 2.919 26.211 1.00 48.22 142 SER A O 1
ATOM 1130 N N . LYS A 1 143 ? -0.625 3.390 26.190 1.00 43.44 143 LYS A N 1
ATOM 1131 C CA . LYS A 1 143 ? -0.659 3.957 27.560 1.00 43.44 143 LYS A CA 1
ATOM 1132 C C . LYS A 1 143 ? -1.273 5.360 27.674 1.00 43.44 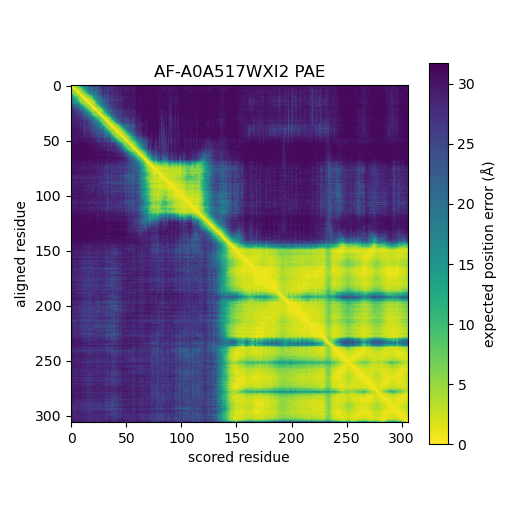143 LYS A C 1
ATOM 1134 O O . LYS A 1 143 ? -1.883 5.636 28.698 1.00 43.44 143 LYS A O 1
ATOM 1139 N N . ASN A 1 144 ? -1.170 6.195 26.634 1.00 48.53 144 ASN A N 1
ATOM 1140 C CA . ASN A 1 144 ? -1.713 7.568 26.631 1.00 48.53 144 ASN A CA 1
ATOM 1141 C C . ASN A 1 144 ? -2.763 7.810 25.527 1.00 48.53 144 ASN A C 1
ATOM 1143 O O . ASN A 1 144 ? -3.241 8.929 25.365 1.00 48.53 144 ASN A O 1
ATOM 1147 N N . ALA A 1 145 ? -3.122 6.788 24.745 1.00 60.75 145 ALA A N 1
ATOM 1148 C CA . ALA A 1 145 ? -4.163 6.921 23.730 1.00 60.75 145 ALA A CA 1
ATOM 1149 C C . ALA A 1 145 ? -5.550 7.048 24.400 1.00 60.75 145 ALA A C 1
ATOM 1151 O O . ALA A 1 145 ? -5.857 6.236 25.276 1.00 60.75 145 ALA A O 1
ATOM 1152 N N . PRO A 1 146 ? -6.415 7.998 23.985 1.00 68.25 146 PRO A N 1
ATOM 1153 C CA . PRO A 1 146 ? -7.767 8.126 24.530 1.00 68.25 146 PRO A CA 1
ATOM 1154 C C . PRO A 1 146 ? -8.549 6.807 24.451 1.00 68.25 146 PRO A C 1
ATOM 1156 O O . PRO A 1 146 ? -8.443 6.087 23.453 1.00 68.25 146 PRO A O 1
ATOM 1159 N N . ALA A 1 147 ? -9.353 6.496 25.471 1.00 69.88 147 ALA A N 1
ATOM 1160 C CA . ALA A 1 147 ? -10.130 5.255 25.526 1.00 69.88 147 ALA A CA 1
ATOM 1161 C C . ALA A 1 147 ? -10.974 5.053 24.248 1.00 69.88 147 ALA A C 1
ATOM 1163 O O . ALA A 1 147 ? -11.622 5.981 23.764 1.00 69.88 147 ALA A O 1
ATOM 1164 N N . GLY A 1 148 ? -10.941 3.848 23.667 1.00 75.25 148 GLY A N 1
ATOM 1165 C CA . GLY A 1 148 ? -11.606 3.563 22.387 1.00 75.25 148 GLY A CA 1
ATOM 1166 C C . GLY A 1 148 ? -10.858 4.021 21.121 1.00 75.25 148 GLY A C 1
ATOM 1167 O O . GLY A 1 148 ? -11.372 3.843 20.012 1.00 75.25 148 GLY A O 1
ATOM 1168 N N . SER A 1 149 ? -9.642 4.566 21.241 1.00 82.69 149 SER A N 1
ATOM 1169 C CA . SER A 1 149 ? -8.752 4.796 20.091 1.00 82.69 149 SER A CA 1
ATOM 1170 C C . SER A 1 149 ? -8.382 3.479 19.413 1.00 82.69 149 SER A C 1
ATOM 1172 O O . SER A 1 149 ? -7.950 2.534 20.074 1.00 82.69 149 SER A O 1
ATOM 1174 N N . VAL A 1 150 ? -8.520 3.426 18.086 1.00 90.19 150 VAL A N 1
ATOM 1175 C CA . VAL A 1 150 ? -8.133 2.265 17.277 1.00 90.19 150 VAL A CA 1
ATOM 1176 C C . VAL A 1 150 ? -6.713 2.474 16.762 1.00 90.19 150 VAL A C 1
ATOM 1178 O O . VAL A 1 150 ? -6.450 3.401 15.998 1.00 90.19 150 VAL A O 1
ATOM 1181 N N . ILE A 1 151 ? -5.802 1.606 17.189 1.00 90.31 151 ILE A N 1
ATOM 1182 C CA . ILE A 1 151 ? -4.373 1.665 16.880 1.00 90.31 151 ILE A CA 1
ATOM 1183 C C . ILE A 1 151 ? -4.056 0.605 15.823 1.00 90.31 151 ILE A C 1
ATOM 1185 O O . ILE A 1 151 ? -4.375 -0.574 15.993 1.00 90.31 151 ILE A O 1
ATOM 1189 N N . PHE A 1 152 ? -3.396 1.028 14.744 1.00 90.88 152 PHE A N 1
ATOM 1190 C CA . PHE A 1 152 ? -2.915 0.164 13.668 1.00 90.88 152 PHE A CA 1
ATOM 1191 C C . PHE A 1 152 ? -1.407 -0.040 13.793 1.00 90.88 152 PHE A C 1
ATOM 1193 O O . PHE A 1 152 ? -0.646 0.920 13.874 1.00 90.88 152 PHE A O 1
ATOM 1200 N N . THR A 1 153 ? -0.968 -1.294 13.767 1.00 91.56 153 THR A N 1
ATOM 1201 C CA . THR A 1 153 ? 0.451 -1.682 13.770 1.00 91.56 153 THR A CA 1
ATOM 1202 C C . THR A 1 153 ? 0.719 -2.685 12.647 1.00 91.56 153 THR A C 1
ATOM 1204 O O . THR A 1 153 ? -0.202 -3.355 12.180 1.00 91.56 153 THR A O 1
ATOM 1207 N N . ASN A 1 154 ? 1.973 -2.819 12.204 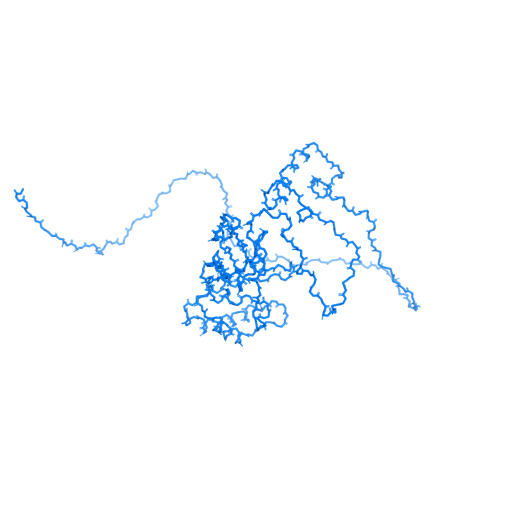1.00 91.31 154 ASN A N 1
ATOM 1208 C CA . ASN A 1 154 ? 2.354 -3.687 11.077 1.00 91.31 154 ASN A CA 1
ATOM 1209 C C . ASN A 1 154 ? 1.629 -3.316 9.758 1.00 91.31 154 ASN A C 1
ATOM 1211 O O . ASN A 1 154 ? 1.393 -2.138 9.490 1.00 91.31 154 ASN A O 1
ATOM 1215 N N . GLY A 1 155 ? 1.358 -4.298 8.891 1.00 94.00 155 GLY A N 1
ATOM 1216 C CA . GLY A 1 155 ? 0.627 -4.126 7.629 1.00 94.00 155 GLY A CA 1
ATOM 1217 C C . GLY A 1 155 ? 1.484 -3.754 6.408 1.00 94.00 155 GLY A C 1
ATOM 1218 O O . GLY A 1 155 ? 0.958 -3.539 5.320 1.00 94.00 155 GLY A O 1
ATOM 1219 N N . HIS A 1 156 ? 2.807 -3.695 6.576 1.00 93.50 156 HIS A N 1
ATOM 1220 C CA . HIS A 1 156 ? 3.782 -3.355 5.529 1.00 93.50 156 HIS A CA 1
ATOM 1221 C C . HIS A 1 156 ? 4.753 -4.519 5.251 1.00 93.50 156 HIS A C 1
ATOM 1223 O O . HIS A 1 156 ? 5.847 -4.336 4.723 1.00 93.50 156 HIS A O 1
ATOM 1229 N N . GLN A 1 157 ? 4.381 -5.742 5.640 1.00 92.25 157 GLN A N 1
ATOM 1230 C CA . GLN A 1 157 ? 5.164 -6.940 5.345 1.00 92.25 157 GLN A CA 1
ATOM 1231 C C . GLN A 1 157 ? 5.076 -7.261 3.846 1.00 92.25 157 GLN A C 1
ATOM 1233 O O . GLN A 1 157 ? 4.005 -7.173 3.244 1.00 92.25 157 GLN A O 1
ATOM 1238 N N . THR A 1 158 ? 6.196 -7.636 3.235 1.00 91.44 158 THR A N 1
ATOM 1239 C CA . THR A 1 158 ? 6.262 -8.053 1.824 1.00 91.44 158 THR A CA 1
ATOM 1240 C C . THR A 1 158 ? 6.434 -9.564 1.723 1.00 91.44 158 THR A C 1
ATOM 1242 O O . THR A 1 158 ? 6.830 -10.218 2.689 1.00 91.44 158 THR A O 1
ATOM 1245 N N . ASP A 1 159 ? 6.116 -10.133 0.561 1.00 91.75 159 ASP A N 1
ATOM 1246 C CA . ASP A 1 159 ? 6.430 -11.532 0.279 1.00 91.75 159 ASP A CA 1
ATOM 1247 C C . ASP A 1 159 ? 7.962 -11.709 0.292 1.00 91.75 159 ASP A C 1
ATOM 1249 O O . ASP A 1 159 ? 8.659 -10.903 -0.336 1.00 91.75 159 ASP A O 1
ATOM 1253 N N . PRO A 1 160 ? 8.522 -12.740 0.951 1.00 91.00 160 PRO A N 1
ATOM 1254 C CA . PRO A 1 160 ? 9.964 -12.983 0.942 1.00 91.00 160 PRO A CA 1
ATOM 1255 C C . PRO A 1 160 ? 10.562 -13.052 -0.473 1.00 91.00 160 PRO A C 1
ATOM 1257 O O . PRO A 1 160 ? 11.678 -12.581 -0.690 1.00 91.00 160 PRO A O 1
ATOM 1260 N N . ARG A 1 161 ? 9.798 -13.548 -1.460 1.00 91.44 161 ARG A N 1
ATOM 1261 C CA . ARG A 1 161 ? 10.201 -13.620 -2.878 1.00 91.44 161 ARG A CA 1
ATOM 1262 C C . ARG A 1 161 ? 10.387 -12.244 -3.521 1.00 91.44 161 ARG A C 1
ATOM 1264 O O . ARG A 1 161 ? 11.127 -12.112 -4.494 1.00 91.44 161 ARG A O 1
ATOM 1271 N N . ASP A 1 162 ? 9.750 -11.212 -2.975 1.00 89.06 162 ASP A N 1
ATOM 1272 C CA 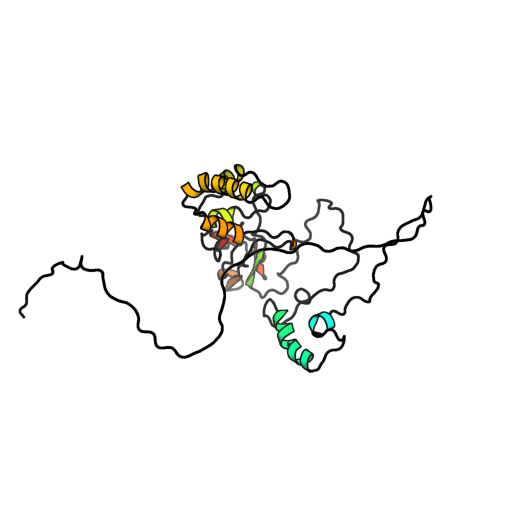. ASP A 1 162 ? 9.821 -9.843 -3.483 1.00 89.06 162 ASP A CA 1
ATOM 1273 C C . ASP A 1 162 ? 11.002 -9.053 -2.888 1.00 89.06 162 ASP A C 1
ATOM 1275 O O . ASP A 1 162 ? 11.247 -7.917 -3.297 1.00 89.06 162 ASP A O 1
ATOM 1279 N N . HIS A 1 163 ? 11.767 -9.650 -1.961 1.00 84.94 163 HIS A N 1
ATOM 1280 C CA . HIS A 1 163 ? 12.994 -9.086 -1.384 1.00 84.94 163 HIS A CA 1
ATOM 1281 C C . HIS A 1 163 ? 12.803 -7.661 -0.817 1.00 84.94 163 HIS A C 1
ATOM 1283 O O . HIS A 1 163 ? 13.608 -6.763 -1.067 1.00 84.94 163 HIS A O 1
ATOM 1289 N N . GLY A 1 164 ? 11.701 -7.430 -0.093 1.00 86.44 164 GLY A N 1
ATOM 1290 C CA . GLY A 1 164 ? 11.357 -6.120 0.477 1.00 86.44 164 GLY A CA 1
ATOM 1291 C C . GLY A 1 164 ? 10.547 -5.197 -0.442 1.00 86.44 164 GLY A C 1
ATOM 1292 O O . GLY A 1 164 ? 10.138 -4.121 -0.010 1.00 86.44 164 GLY A O 1
ATOM 1293 N N . ARG A 1 165 ? 10.288 -5.576 -1.702 1.00 87.81 165 ARG A N 1
ATOM 1294 C CA . ARG A 1 165 ? 9.532 -4.741 -2.654 1.00 87.81 165 ARG A CA 1
ATOM 1295 C C . ARG A 1 165 ? 8.016 -4.903 -2.466 1.00 87.81 165 ARG A C 1
ATOM 1297 O O . ARG A 1 165 ? 7.540 -6.030 -2.346 1.00 87.81 165 ARG A O 1
ATOM 1304 N N . PRO A 1 166 ? 7.218 -3.823 -2.548 1.00 94.06 166 PRO A N 1
ATOM 1305 C CA . PRO A 1 166 ? 5.763 -3.890 -2.414 1.00 94.06 166 PRO A CA 1
ATOM 1306 C C . PRO A 1 166 ? 5.080 -4.355 -3.714 1.00 94.06 166 PRO A C 1
ATOM 1308 O O . PRO A 1 166 ? 4.264 -3.638 -4.298 1.00 94.06 166 PRO A O 1
ATOM 1311 N N . VAL A 1 167 ? 5.409 -5.553 -4.207 1.00 95.25 167 VAL A N 1
ATOM 1312 C CA . VAL A 1 167 ? 4.901 -6.053 -5.500 1.00 95.25 167 VAL A CA 1
ATOM 1313 C C . VAL A 1 167 ? 3.376 -6.122 -5.532 1.00 95.25 167 VAL A C 1
ATOM 1315 O O . VAL A 1 167 ? 2.800 -5.798 -6.564 1.00 95.25 167 VAL A O 1
ATOM 1318 N N . THR A 1 168 ? 2.707 -6.439 -4.419 1.00 96.44 168 THR A N 1
ATOM 1319 C CA . THR A 1 168 ? 1.236 -6.401 -4.332 1.00 96.44 168 THR A CA 1
ATOM 1320 C C . THR A 1 168 ? 0.672 -5.028 -4.711 1.00 96.44 168 THR A C 1
ATOM 1322 O O . THR A 1 168 ? -0.241 -4.961 -5.531 1.00 96.44 168 THR A O 1
ATOM 1325 N N . LEU A 1 169 ? 1.255 -3.938 -4.190 1.00 97.44 169 LEU A N 1
ATOM 1326 C CA . LEU A 1 169 ? 0.835 -2.564 -4.498 1.00 97.44 169 LEU A CA 1
ATOM 1327 C C . LEU A 1 169 ? 1.204 -2.151 -5.922 1.00 97.44 169 LEU A C 1
ATOM 1329 O O . LEU A 1 169 ? 0.426 -1.479 -6.595 1.00 97.44 169 LEU A O 1
ATOM 1333 N N . ILE A 1 170 ? 2.387 -2.542 -6.395 1.00 96.81 170 ILE A N 1
ATOM 1334 C CA . ILE A 1 170 ? 2.836 -2.222 -7.752 1.00 96.81 170 ILE A CA 1
ATOM 1335 C C . ILE A 1 170 ? 1.937 -2.929 -8.777 1.00 96.81 170 ILE A C 1
ATOM 1337 O O . ILE A 1 170 ? 1.448 -2.300 -9.713 1.00 96.81 170 ILE A O 1
ATOM 1341 N N . ALA A 1 171 ? 1.658 -4.217 -8.579 1.00 97.56 171 ALA A N 1
ATOM 1342 C CA . ALA A 1 171 ? 0.819 -5.017 -9.460 1.00 97.56 171 ALA A CA 1
ATOM 1343 C C . ALA A 1 171 ? -0.632 -4.510 -9.490 1.00 97.56 171 ALA A C 1
ATOM 1345 O O . ALA A 1 171 ? -1.173 -4.293 -10.577 1.00 97.56 171 ALA A O 1
ATOM 1346 N N . SER A 1 172 ? -1.239 -4.215 -8.334 1.00 97.75 172 SER A N 1
ATOM 1347 C CA . SER A 1 172 ? -2.587 -3.631 -8.280 1.00 97.75 172 SER A CA 1
ATOM 1348 C C . SER A 1 172 ? -2.656 -2.241 -8.915 1.00 97.75 172 SER A C 1
ATOM 1350 O O . SER A 1 172 ? -3.593 -1.956 -9.663 1.00 97.75 172 SER A O 1
ATOM 1352 N N . ALA A 1 173 ? -1.629 -1.406 -8.718 1.00 97.75 173 ALA A N 1
ATOM 1353 C CA . ALA A 1 173 ? -1.535 -0.099 -9.356 1.00 97.75 173 ALA A CA 1
ATOM 1354 C C . ALA A 1 173 ? -1.422 -0.205 -10.890 1.00 97.75 173 ALA A C 1
ATOM 1356 O O . ALA A 1 173 ? -1.926 0.660 -11.610 1.00 97.75 173 ALA A O 1
ATOM 1357 N N . LEU A 1 174 ? -0.801 -1.265 -11.411 1.00 97.56 174 LEU A N 1
ATOM 1358 C CA . LEU A 1 174 ? -0.766 -1.569 -12.845 1.00 97.56 174 LEU A CA 1
ATOM 1359 C C . LEU A 1 174 ? -2.062 -2.239 -13.340 1.00 97.56 174 LEU A C 1
ATOM 1361 O O . LEU A 1 174 ? -2.380 -2.144 -14.521 1.00 97.56 174 LEU A O 1
ATOM 1365 N N . GLY A 1 175 ? -2.845 -2.856 -12.452 1.00 96.94 175 GLY A N 1
ATOM 1366 C CA . GLY A 1 175 ? -4.035 -3.637 -12.798 1.00 96.94 175 GLY A CA 1
ATOM 1367 C C . GLY A 1 175 ? -3.751 -5.093 -13.160 1.00 96.94 175 GLY A C 1
ATOM 1368 O O . GLY A 1 175 ? -4.563 -5.701 -13.851 1.00 96.94 175 GLY A O 1
ATOM 1369 N N . VAL A 1 176 ? -2.615 -5.641 -12.726 1.00 97.50 176 VAL A N 1
ATOM 1370 C CA . VAL A 1 176 ? -2.194 -7.021 -13.005 1.00 97.50 176 VAL A CA 1
ATOM 1371 C C . VAL A 1 176 ? -2.139 -7.848 -11.721 1.00 97.50 176 VAL A C 1
ATOM 1373 O O . VAL A 1 176 ? -2.048 -7.309 -10.618 1.00 97.50 176 VAL A O 1
ATOM 1376 N N . LYS A 1 177 ? -2.168 -9.180 -11.844 1.00 96.94 177 LYS A N 1
ATOM 1377 C CA . LYS A 1 177 ? -1.896 -10.071 -10.705 1.00 96.94 177 LYS A CA 1
ATOM 1378 C C . LYS A 1 177 ? -0.418 -9.958 -10.273 1.00 96.94 177 LYS A C 1
ATOM 1380 O O . LYS A 1 177 ? 0.441 -9.835 -11.149 1.00 96.94 177 LYS A O 1
ATOM 1385 N N . PRO A 1 178 ? -0.089 -10.075 -8.970 1.00 96.06 178 PRO A N 1
ATOM 1386 C CA . PRO A 1 178 ? 1.296 -10.064 -8.486 1.00 96.06 178 PRO A CA 1
ATOM 1387 C C . PRO A 1 178 ? 2.218 -11.050 -9.215 1.00 96.06 178 PRO A C 1
ATOM 1389 O O . PRO A 1 178 ? 3.330 -10.687 -9.586 1.00 96.06 178 PRO A O 1
ATOM 1392 N N . ASP A 1 179 ? 1.749 -12.263 -9.514 1.00 96.06 179 ASP A N 1
ATOM 1393 C CA . ASP A 1 179 ? 2.579 -13.273 -10.185 1.00 96.06 179 ASP A CA 1
ATOM 1394 C C . ASP A 1 179 ? 2.848 -12.957 -11.665 1.00 96.06 179 ASP A C 1
ATOM 1396 O O . ASP A 1 179 ? 3.931 -13.251 -12.163 1.00 96.06 179 ASP A O 1
ATOM 1400 N N . VAL A 1 180 ? 1.933 -12.254 -12.346 1.00 96.00 180 VAL A N 1
ATOM 1401 C CA . VAL A 1 180 ? 2.171 -11.712 -13.700 1.00 96.00 180 VAL A CA 1
ATOM 1402 C C . VAL A 1 180 ? 3.279 -10.658 -13.660 1.00 96.00 180 VAL A C 1
ATOM 1404 O O . VAL A 1 180 ? 4.161 -10.645 -14.518 1.00 96.00 180 VAL A O 1
ATOM 1407 N N . PHE A 1 181 ? 3.277 -9.798 -12.637 1.00 95.50 181 PHE A N 1
ATOM 1408 C CA . PHE A 1 181 ? 4.345 -8.821 -12.436 1.00 95.50 181 PHE A CA 1
ATOM 1409 C C . PHE A 1 181 ? 5.692 -9.505 -12.144 1.00 95.50 181 PHE A C 1
ATOM 1411 O O . PHE A 1 181 ? 6.695 -9.167 -12.772 1.00 95.50 181 PHE A O 1
ATOM 1418 N N . ARG A 1 182 ? 5.715 -10.519 -11.267 1.00 94.56 182 ARG A N 1
ATOM 1419 C CA . ARG A 1 182 ? 6.917 -11.328 -10.986 1.00 94.56 182 ARG A CA 1
ATOM 1420 C C . ARG A 1 182 ? 7.451 -12.012 -12.248 1.00 94.56 182 ARG A C 1
ATOM 1422 O O . ARG A 1 182 ? 8.650 -11.956 -12.497 1.00 94.56 182 ARG A O 1
ATOM 1429 N N . GLN A 1 183 ? 6.577 -12.583 -13.080 1.00 94.31 183 GLN A N 1
ATOM 1430 C CA . GLN A 1 183 ? 6.942 -13.215 -14.355 1.00 94.31 183 GLN A CA 1
ATOM 1431 C C . GLN A 1 183 ? 7.468 -12.213 -15.400 1.00 94.31 183 GLN A C 1
ATOM 1433 O O . GLN A 1 183 ? 8.298 -12.570 -16.237 1.00 94.31 183 GLN A O 1
ATOM 1438 N N . ALA A 1 184 ? 6.999 -10.963 -15.385 1.00 93.38 184 ALA A N 1
ATOM 1439 C CA . ALA A 1 184 ? 7.566 -9.910 -16.224 1.00 93.38 184 ALA A CA 1
ATOM 1440 C C . ALA A 1 184 ? 8.980 -9.532 -15.745 1.00 93.38 184 ALA A C 1
ATOM 1442 O O . ALA A 1 184 ? 9.908 -9.446 -16.548 1.00 93.38 184 ALA A O 1
ATOM 1443 N N . PHE A 1 185 ? 9.163 -9.365 -14.432 1.00 91.69 185 PHE A N 1
ATOM 1444 C CA . PHE A 1 185 ? 10.445 -8.976 -13.839 1.00 91.69 185 PHE A CA 1
ATOM 1445 C C . PHE A 1 185 ? 11.486 -10.103 -13.801 1.00 91.69 185 PHE A C 1
ATOM 1447 O O . PHE A 1 185 ? 12.674 -9.809 -13.871 1.00 91.69 185 PHE A O 1
ATOM 1454 N N . SER A 1 186 ? 11.103 -11.382 -13.796 1.00 92.12 186 SER A N 1
ATOM 1455 C CA . SER A 1 186 ? 12.071 -12.487 -13.914 1.00 92.12 186 SER A CA 1
ATOM 1456 C C . SER A 1 186 ? 12.798 -12.526 -15.265 1.00 92.12 186 SER A C 1
ATOM 1458 O O . SER A 1 186 ? 13.808 -13.213 -15.396 1.00 92.12 186 SER A O 1
ATOM 1460 N N . LYS A 1 187 ? 12.310 -11.776 -16.264 1.00 91.06 187 LYS A N 1
ATOM 1461 C CA . LYS A 1 187 ? 12.906 -11.663 -17.602 1.00 91.06 187 LYS A CA 1
ATOM 1462 C C . LYS A 1 187 ? 13.793 -10.426 -17.786 1.00 91.06 187 LYS A C 1
ATOM 1464 O O . LYS A 1 187 ? 14.440 -10.317 -18.826 1.00 91.06 187 LYS A O 1
ATOM 1469 N N . VAL A 1 188 ? 13.823 -9.477 -16.841 1.00 90.56 188 VAL A N 1
ATOM 1470 C CA . VAL A 1 188 ? 14.700 -8.298 -16.976 1.00 90.56 188 VAL A CA 1
ATOM 1471 C C . VAL A 1 188 ? 16.137 -8.632 -16.586 1.00 90.56 188 VAL A C 1
ATOM 1473 O O . VAL A 1 188 ? 16.378 -9.448 -15.703 1.00 90.56 188 VAL A O 1
ATOM 1476 N N . ASN A 1 189 ? 17.100 -7.957 -17.211 1.00 88.50 189 ASN A N 1
ATOM 1477 C CA . ASN A 1 189 ? 18.519 -8.088 -16.900 1.00 88.50 189 ASN A CA 1
ATOM 1478 C C . ASN A 1 189 ? 18.986 -6.868 -16.074 1.00 88.50 189 ASN A C 1
ATOM 1480 O O . ASN A 1 189 ? 19.308 -5.822 -16.657 1.00 88.50 189 ASN A O 1
ATOM 1484 N N . PRO A 1 190 ? 18.952 -6.922 -14.727 1.00 83.88 190 PRO A N 1
ATOM 1485 C CA . PRO A 1 190 ? 19.332 -5.792 -13.881 1.00 83.88 190 PRO A CA 1
ATOM 1486 C C . PRO A 1 190 ? 20.821 -5.437 -14.020 1.00 83.88 190 PRO A C 1
ATOM 1488 O O . PRO A 1 190 ? 21.653 -6.258 -14.400 1.00 83.88 190 PRO A O 1
ATOM 1491 N N . ALA A 1 191 ? 21.177 -4.193 -13.695 1.00 84.38 191 ALA A N 1
ATOM 1492 C CA . ALA A 1 191 ? 22.580 -3.810 -13.566 1.00 84.38 191 ALA A CA 1
ATOM 1493 C C . ALA A 1 191 ? 23.209 -4.484 -12.332 1.00 84.38 191 ALA A C 1
ATOM 1495 O O . ALA A 1 191 ? 22.579 -4.578 -11.278 1.00 84.38 191 ALA A O 1
ATOM 1496 N N . ARG A 1 192 ? 24.460 -4.944 -12.458 1.00 78.88 192 ARG A N 1
ATOM 1497 C CA . ARG A 1 192 ? 25.260 -5.437 -11.329 1.00 78.88 192 ARG A CA 1
ATOM 1498 C C . ARG A 1 192 ? 26.028 -4.265 -10.717 1.00 78.88 192 ARG A C 1
ATOM 1500 O O . ARG A 1 192 ? 27.158 -4.007 -11.110 1.00 78.88 192 ARG A O 1
ATOM 1507 N N . GLY A 1 193 ? 25.378 -3.576 -9.781 1.00 73.38 193 GLY A N 1
ATOM 1508 C CA . GLY A 1 193 ? 25.893 -2.359 -9.148 1.00 73.38 193 GLY A CA 1
ATOM 1509 C C . GLY A 1 193 ? 25.636 -1.103 -9.988 1.00 73.38 193 GLY A C 1
ATOM 1510 O O . GLY A 1 193 ? 25.779 -1.124 -11.209 1.00 73.38 193 GLY A O 1
ATOM 1511 N N . GLY A 1 194 ? 25.244 -0.017 -9.315 1.00 76.38 194 GLY A N 1
ATOM 1512 C CA . GLY A 1 194 ? 24.939 1.271 -9.944 1.00 76.38 194 GLY A CA 1
ATOM 1513 C C . GLY A 1 194 ? 23.694 1.278 -10.841 1.00 76.38 194 GLY A C 1
ATOM 1514 O O . GLY A 1 194 ? 22.959 0.292 -10.955 1.00 76.38 194 GLY A O 1
ATOM 1515 N N . ASP A 1 195 ? 23.459 2.425 -11.476 1.00 79.19 195 ASP A N 1
ATOM 1516 C CA . ASP A 1 195 ? 22.334 2.621 -12.389 1.00 79.19 195 ASP A CA 1
ATOM 1517 C C . ASP A 1 195 ? 22.526 1.888 -13.733 1.00 79.19 195 ASP A C 1
ATOM 1519 O O . ASP A 1 195 ? 23.642 1.761 -14.249 1.00 79.19 195 ASP A O 1
ATOM 1523 N N . PRO A 1 196 ? 21.440 1.396 -14.359 1.00 85.56 196 PRO A N 1
ATOM 1524 C CA . PRO A 1 196 ? 21.514 0.763 -15.668 1.00 85.56 196 PRO A CA 1
ATOM 1525 C C . PRO A 1 196 ? 21.833 1.781 -16.769 1.00 85.56 196 PRO A C 1
ATOM 1527 O O . PRO A 1 196 ? 21.253 2.863 -16.827 1.00 85.56 196 PRO A O 1
ATOM 1530 N N . THR A 1 197 ? 22.670 1.385 -17.733 1.00 90.50 197 THR A N 1
ATOM 1531 C CA . THR A 1 197 ? 22.913 2.202 -18.931 1.00 90.50 197 THR A CA 1
ATOM 1532 C C . THR A 1 197 ? 21.603 2.477 -19.690 1.00 90.50 197 THR A C 1
ATOM 1534 O O . THR A 1 197 ? 20.715 1.613 -19.709 1.00 90.50 197 THR A O 1
ATOM 1537 N N . PRO A 1 198 ? 21.466 3.616 -20.401 1.00 90.94 198 PRO A N 1
ATOM 1538 C CA . PRO A 1 198 ? 20.240 3.945 -21.139 1.00 90.94 198 PRO A CA 1
ATOM 1539 C C . PRO A 1 198 ? 19.822 2.892 -22.179 1.00 90.94 198 PRO A C 1
ATOM 1541 O O . PRO A 1 198 ? 18.642 2.772 -22.508 1.00 90.94 198 PRO A O 1
ATOM 1544 N N . ALA A 1 199 ? 20.770 2.114 -22.712 1.00 91.50 199 ALA A N 1
ATOM 1545 C CA . ALA A 1 199 ? 20.482 0.976 -23.586 1.00 91.50 199 ALA A CA 1
ATOM 1546 C C . ALA A 1 199 ? 19.892 -0.218 -22.809 1.00 91.50 199 ALA A C 1
ATOM 1548 O O . ALA A 1 199 ? 18.844 -0.735 -23.198 1.00 91.50 199 ALA A O 1
ATOM 1549 N N . ARG A 1 200 ? 20.495 -0.609 -21.673 1.00 90.44 200 ARG A N 1
ATOM 1550 C CA . ARG A 1 200 ? 19.983 -1.689 -20.806 1.00 90.44 200 ARG A CA 1
ATOM 1551 C C . ARG A 1 200 ? 18.606 -1.351 -20.234 1.00 90.44 200 ARG A C 1
ATOM 1553 O O . ARG A 1 200 ? 17.726 -2.207 -20.225 1.00 90.44 200 ARG A O 1
ATOM 1560 N N . ALA A 1 201 ? 18.395 -0.103 -19.815 1.00 89.31 201 ALA A N 1
ATOM 1561 C CA . ALA A 1 201 ? 17.101 0.372 -19.335 1.00 89.31 201 ALA A CA 1
ATOM 1562 C C . ALA A 1 201 ? 16.007 0.232 -20.411 1.00 89.31 201 ALA A C 1
ATOM 1564 O O . ALA A 1 201 ? 14.94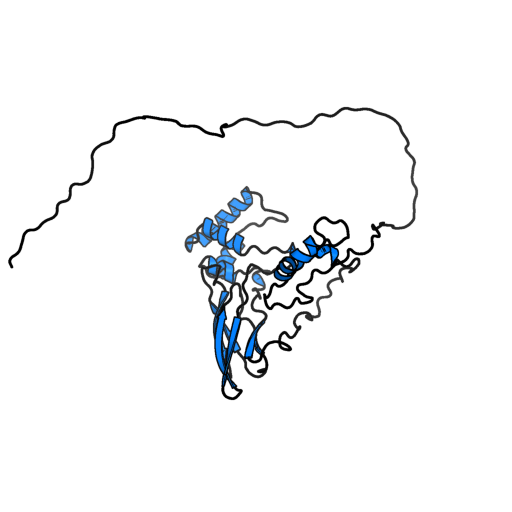5 -0.321 -20.129 1.00 89.31 201 ALA A O 1
ATOM 1565 N N . ARG A 1 202 ? 16.285 0.641 -21.661 1.00 91.25 202 ARG A N 1
ATOM 1566 C CA . ARG A 1 202 ? 15.366 0.453 -22.801 1.00 91.25 202 ARG A CA 1
ATOM 1567 C C . ARG A 1 202 ? 15.098 -1.023 -23.111 1.00 91.25 202 ARG A C 1
ATOM 1569 O O . ARG A 1 202 ? 13.943 -1.382 -23.315 1.00 91.25 202 ARG A O 1
ATOM 1576 N N . ALA A 1 203 ? 16.123 -1.877 -23.096 1.00 93.50 203 ALA A N 1
ATOM 1577 C CA . ALA A 1 203 ? 15.967 -3.315 -23.330 1.00 93.50 203 ALA A CA 1
ATOM 1578 C C . ALA A 1 203 ? 15.074 -3.980 -22.265 1.00 93.50 203 ALA A C 1
ATOM 1580 O O . ALA A 1 203 ? 14.084 -4.625 -22.606 1.00 93.50 203 ALA A O 1
ATOM 1581 N N . ASN A 1 204 ? 15.350 -3.739 -20.979 1.00 92.56 204 ASN A N 1
ATOM 1582 C CA . ASN A 1 204 ? 14.523 -4.234 -19.873 1.00 92.56 204 ASN A CA 1
ATOM 1583 C C . ASN A 1 204 ? 13.079 -3.729 -19.975 1.00 92.56 204 ASN A C 1
ATOM 1585 O O . ASN A 1 204 ? 12.134 -4.488 -19.780 1.00 92.56 204 ASN A O 1
ATOM 1589 N N . LYS A 1 205 ? 12.900 -2.453 -20.327 1.00 92.81 205 LYS A N 1
ATOM 1590 C CA . LYS A 1 205 ? 11.585 -1.832 -20.499 1.00 92.81 205 LYS A CA 1
ATOM 1591 C C . LYS A 1 205 ? 10.793 -2.452 -21.652 1.00 92.81 205 LYS A C 1
ATOM 1593 O O . LYS A 1 205 ? 9.606 -2.709 -21.472 1.00 92.81 205 LYS A O 1
ATOM 1598 N N . LYS A 1 206 ? 11.439 -2.789 -22.777 1.00 94.88 206 LYS A N 1
ATOM 1599 C CA . LYS A 1 206 ? 10.809 -3.564 -23.860 1.00 94.88 206 LYS A CA 1
ATOM 1600 C C . LYS A 1 206 ? 10.323 -4.926 -23.352 1.00 94.88 206 LYS A C 1
ATOM 1602 O O . LYS A 1 206 ? 9.155 -5.246 -23.533 1.00 94.88 206 LYS A O 1
ATOM 1607 N N . VAL A 1 207 ? 11.176 -5.681 -22.657 1.00 94.88 207 VAL A N 1
ATOM 1608 C CA . VAL A 1 207 ? 10.824 -7.007 -22.109 1.00 94.88 207 VAL A CA 1
ATOM 1609 C C . VAL A 1 207 ? 9.640 -6.933 -21.134 1.00 94.88 207 VAL A C 1
ATOM 1611 O O . VAL A 1 207 ? 8.759 -7.793 -21.164 1.00 94.88 207 VAL A O 1
ATOM 1614 N N . LEU A 1 208 ? 9.571 -5.884 -20.306 1.00 94.44 208 LEU A N 1
ATOM 1615 C CA . LEU A 1 208 ? 8.416 -5.636 -19.438 1.00 94.44 208 LEU A CA 1
ATOM 1616 C C . LEU A 1 208 ? 7.147 -5.322 -20.241 1.00 94.44 208 LEU A C 1
ATOM 1618 O O . LEU A 1 208 ? 6.092 -5.865 -19.920 1.00 94.44 208 LEU A O 1
ATOM 1622 N N . MET A 1 209 ? 7.230 -4.493 -21.286 1.00 95.50 209 MET A N 1
ATOM 1623 C CA . MET A 1 209 ? 6.085 -4.176 -22.153 1.00 95.50 209 MET A CA 1
ATOM 1624 C C . MET A 1 209 ? 5.585 -5.398 -22.940 1.00 95.50 209 MET A C 1
ATOM 1626 O O . MET A 1 209 ? 4.374 -5.588 -23.031 1.00 95.50 209 MET A O 1
ATOM 1630 N N . ASP A 1 210 ? 6.478 -6.273 -23.416 1.00 95.75 210 ASP A N 1
ATOM 1631 C CA . ASP A 1 210 ? 6.126 -7.507 -24.142 1.00 95.75 210 ASP A CA 1
ATOM 1632 C C . ASP A 1 210 ? 5.249 -8.469 -23.294 1.00 95.75 210 ASP A C 1
ATOM 1634 O O . ASP A 1 210 ? 4.517 -9.302 -23.839 1.00 95.75 210 ASP A O 1
ATOM 1638 N N . VAL A 1 211 ? 5.299 -8.360 -21.956 1.00 95.62 211 VAL A N 1
ATOM 1639 C CA . VAL A 1 211 ? 4.442 -9.111 -21.016 1.00 95.62 211 VAL A CA 1
ATOM 1640 C C . VAL A 1 211 ? 3.272 -8.264 -20.510 1.00 95.62 211 VAL A C 1
ATOM 1642 O O . VAL A 1 211 ? 2.122 -8.679 -20.626 1.00 95.62 211 VAL A O 1
ATOM 1645 N N . LEU A 1 212 ? 3.545 -7.087 -19.942 1.00 95.75 212 LEU A N 1
ATOM 1646 C CA . LEU A 1 212 ? 2.553 -6.262 -19.243 1.00 95.75 212 LEU A CA 1
ATOM 1647 C C . LEU A 1 212 ? 1.593 -5.538 -20.201 1.00 95.75 212 LEU A C 1
ATOM 1649 O O . LEU A 1 212 ? 0.434 -5.320 -19.847 1.00 95.75 212 LEU A O 1
ATOM 1653 N N . GLY A 1 213 ? 2.026 -5.223 -21.426 1.00 95.25 213 GLY A N 1
ATOM 1654 C CA . GLY A 1 213 ? 1.182 -4.595 -22.448 1.00 95.25 213 GLY A CA 1
ATOM 1655 C C . GLY A 1 213 ? -0.038 -5.445 -22.816 1.00 95.25 213 GLY A C 1
ATOM 1656 O O . GLY A 1 213 ? -1.115 -4.903 -23.054 1.00 95.25 213 GLY A O 1
ATOM 1657 N N . LYS A 1 214 ? 0.079 -6.779 -22.724 1.00 96.38 214 LYS A N 1
ATOM 1658 C CA . LYS A 1 214 ? -1.031 -7.736 -22.914 1.00 96.38 214 LYS A CA 1
ATOM 1659 C C . LYS A 1 214 ? -2.154 -7.590 -21.879 1.00 96.38 214 LYS A C 1
ATOM 1661 O O . LYS A 1 214 ? -3.257 -8.066 -22.109 1.00 96.38 214 LYS A O 1
ATOM 1666 N N . TYR A 1 215 ? -1.878 -6.921 -20.760 1.00 95.94 215 TYR A N 1
ATOM 1667 C CA . TYR A 1 215 ? -2.836 -6.610 -19.696 1.00 95.94 215 TYR A CA 1
ATOM 1668 C C . TYR A 1 215 ? -3.252 -5.124 -19.700 1.00 95.94 215 TYR A C 1
ATOM 1670 O O . TYR A 1 215 ? -3.770 -4.618 -18.706 1.00 95.94 215 TYR A O 1
ATOM 1678 N N . GLY A 1 216 ? -2.996 -4.398 -20.796 1.00 95.62 216 GLY A N 1
ATOM 1679 C CA . GLY A 1 216 ? -3.333 -2.977 -20.938 1.00 95.62 216 GLY A CA 1
ATOM 1680 C C . GLY A 1 216 ? -2.413 -2.018 -20.171 1.00 95.62 216 GLY A C 1
ATOM 1681 O O . GLY A 1 216 ? -2.755 -0.849 -19.991 1.00 95.62 216 GLY A O 1
ATOM 1682 N N . VAL A 1 217 ? -1.248 -2.477 -19.699 1.00 96.69 217 VAL A N 1
ATOM 1683 C CA . VAL A 1 217 ? -0.272 -1.607 -19.028 1.00 96.69 217 VAL A CA 1
ATOM 1684 C C . VAL A 1 217 ? 0.463 -0.762 -20.064 1.00 96.69 217 VAL A C 1
ATOM 1686 O O . VAL A 1 217 ? 1.194 -1.287 -20.900 1.00 96.69 217 VAL A O 1
ATOM 1689 N N . THR A 1 218 ? 0.319 0.561 -19.977 1.00 96.81 218 THR A N 1
ATO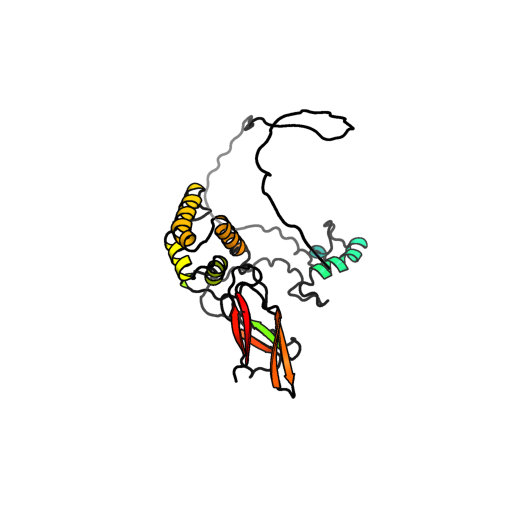M 1690 C CA . THR A 1 218 ? 1.065 1.488 -20.836 1.00 96.81 218 THR A CA 1
ATOM 1691 C C . THR A 1 218 ? 2.460 1.781 -20.286 1.00 96.81 218 THR A C 1
ATOM 1693 O O . THR A 1 218 ? 2.719 1.713 -19.082 1.00 96.81 218 THR A O 1
ATOM 1696 N N . ASN A 1 219 ? 3.352 2.196 -21.183 1.00 93.94 219 ASN A N 1
ATOM 1697 C CA . ASN A 1 219 ? 4.719 2.607 -20.872 1.00 93.94 219 ASN A CA 1
ATOM 1698 C C . ASN A 1 219 ? 4.775 3.710 -19.793 1.00 93.94 219 ASN A C 1
ATOM 1700 O O . ASN A 1 219 ? 5.456 3.560 -18.782 1.00 93.94 219 ASN A O 1
ATOM 1704 N N . SER A 1 220 ? 3.977 4.769 -19.977 1.00 95.38 220 SER A N 1
ATOM 1705 C CA . SER A 1 220 ? 3.827 5.875 -19.018 1.00 95.38 220 SER A CA 1
ATOM 1706 C C . SER A 1 220 ? 3.251 5.403 -17.677 1.00 95.38 220 SER A C 1
ATOM 1708 O O . SER A 1 220 ? 3.709 5.827 -16.614 1.00 95.38 220 SER A O 1
ATOM 1710 N N . ARG A 1 221 ? 2.293 4.461 -17.693 1.00 96.25 221 ARG A N 1
ATOM 1711 C CA . ARG A 1 221 ? 1.728 3.913 -16.457 1.00 96.25 221 ARG A CA 1
ATOM 1712 C C . ARG A 1 221 ? 2.764 3.122 -15.662 1.00 96.25 221 AR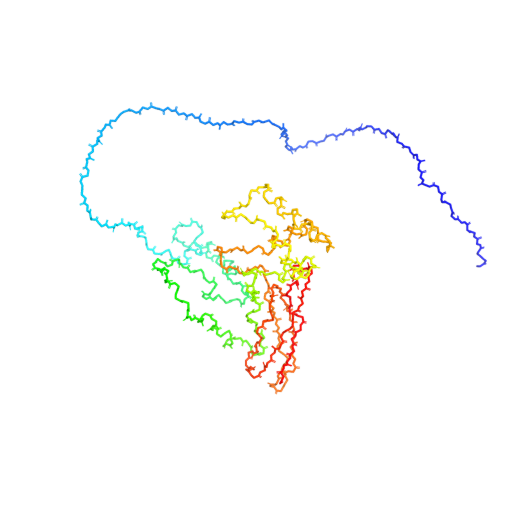G A C 1
ATOM 1714 O O . ARG A 1 221 ? 2.808 3.286 -14.445 1.00 96.25 221 ARG A O 1
ATOM 1721 N N . LEU A 1 222 ? 3.598 2.311 -16.319 1.00 94.44 222 LEU A N 1
ATOM 1722 C CA . LEU A 1 222 ? 4.688 1.604 -15.644 1.00 94.44 222 LEU A CA 1
ATOM 1723 C C . LEU A 1 222 ? 5.669 2.588 -14.997 1.00 94.44 222 LEU A C 1
ATOM 1725 O O . LEU A 1 222 ? 5.952 2.445 -13.812 1.00 94.44 222 LEU A O 1
ATOM 1729 N N . ASP A 1 223 ? 6.108 3.616 -15.728 1.00 92.31 223 ASP A N 1
ATOM 1730 C CA . ASP A 1 223 ? 7.015 4.641 -15.195 1.00 92.31 223 ASP A CA 1
ATOM 1731 C C . ASP A 1 223 ? 6.425 5.349 -13.967 1.00 92.31 223 ASP A C 1
ATOM 1733 O O . ASP A 1 223 ? 7.088 5.470 -12.936 1.00 92.31 223 ASP A O 1
ATOM 1737 N N . ALA A 1 224 ? 5.157 5.769 -14.042 1.00 95.38 224 ALA A N 1
ATOM 1738 C CA . ALA A 1 224 ? 4.470 6.439 -12.942 1.00 95.38 224 ALA A CA 1
ATOM 1739 C C . ALA A 1 224 ? 4.384 5.557 -11.684 1.00 95.38 224 ALA A C 1
ATOM 1741 O O . ALA A 1 224 ? 4.671 6.027 -10.582 1.00 95.38 224 ALA A O 1
ATOM 1742 N N . VAL A 1 225 ? 4.028 4.275 -11.832 1.00 95.06 225 VAL A N 1
ATOM 1743 C CA . VAL A 1 225 ? 3.946 3.333 -10.702 1.00 95.06 225 VAL A CA 1
ATOM 1744 C C . VAL A 1 225 ? 5.336 3.031 -10.131 1.00 95.06 225 VAL A C 1
ATOM 1746 O O . VAL A 1 225 ? 5.513 3.056 -8.912 1.00 95.06 225 VAL A O 1
ATOM 1749 N N . SER A 1 226 ? 6.332 2.781 -10.986 1.00 90.19 226 SER A N 1
ATOM 1750 C CA . SER A 1 226 ? 7.710 2.497 -10.567 1.00 90.19 226 SER A CA 1
ATOM 1751 C C . SER A 1 226 ? 8.376 3.680 -9.865 1.00 90.19 226 SER A C 1
ATOM 1753 O O . SER A 1 226 ? 9.178 3.469 -8.959 1.00 90.19 226 SER A O 1
ATOM 1755 N N . ASN A 1 227 ? 8.036 4.914 -10.244 1.00 89.81 227 ASN A N 1
ATOM 1756 C CA . ASN A 1 227 ? 8.504 6.115 -9.558 1.00 89.81 227 ASN A CA 1
ATOM 1757 C C . ASN A 1 227 ? 7.777 6.336 -8.223 1.00 89.81 227 ASN A C 1
ATOM 1759 O O . ASN A 1 227 ? 8.429 6.690 -7.246 1.00 89.81 227 ASN A O 1
ATOM 1763 N N . TYR A 1 228 ? 6.464 6.083 -8.148 1.00 92.19 228 TYR A N 1
ATOM 1764 C CA . TYR A 1 228 ? 5.689 6.265 -6.913 1.00 92.19 228 TYR A CA 1
ATOM 1765 C C . TYR A 1 228 ? 6.113 5.306 -5.788 1.00 92.19 228 TYR A C 1
ATOM 1767 O O . TYR A 1 228 ? 6.249 5.723 -4.640 1.00 92.19 228 TYR A O 1
ATOM 1775 N N . TYR A 1 229 ? 6.355 4.031 -6.112 1.00 89.88 229 TYR A N 1
ATOM 1776 C CA . TYR A 1 229 ? 6.790 3.006 -5.150 1.00 89.88 229 TYR A CA 1
ATOM 1777 C C . TYR A 1 229 ? 8.316 2.798 -5.129 1.00 89.88 229 TYR A C 1
ATOM 1779 O O . TYR A 1 229 ? 8.796 1.729 -4.741 1.00 89.88 229 TYR A O 1
ATOM 1787 N N . ARG A 1 230 ? 9.102 3.796 -5.557 1.00 83.56 230 ARG A N 1
ATOM 1788 C CA . ARG A 1 230 ? 10.567 3.724 -5.515 1.00 83.56 230 ARG A CA 1
ATOM 1789 C C . ARG A 1 230 ? 11.049 3.780 -4.062 1.00 83.56 230 ARG A C 1
ATOM 1791 O O . ARG A 1 230 ? 11.032 4.834 -3.440 1.00 83.56 230 ARG A O 1
ATOM 1798 N N . TYR A 1 231 ? 11.496 2.642 -3.539 1.00 68.38 231 TYR A N 1
ATOM 1799 C CA . TYR A 1 231 ? 12.144 2.549 -2.229 1.00 68.38 231 TYR A CA 1
ATOM 1800 C C . TYR A 1 231 ? 13.466 3.338 -2.219 1.00 68.38 231 TYR A C 1
ATOM 1802 O O . TYR A 1 231 ? 14.274 3.188 -3.139 1.00 68.38 231 TYR A O 1
ATOM 1810 N N . GLN A 1 232 ? 13.682 4.160 -1.187 1.00 63.31 232 GLN A N 1
ATOM 1811 C CA . GLN A 1 232 ? 14.898 4.957 -0.994 1.00 63.31 232 GLN A CA 1
ATOM 1812 C C . GLN A 1 232 ? 15.645 4.456 0.259 1.00 63.31 232 GLN A C 1
ATOM 1814 O O . GLN A 1 232 ? 15.394 4.951 1.358 1.00 63.31 232 GLN A O 1
ATOM 1819 N N . PRO A 1 233 ? 16.555 3.467 0.123 1.00 51.84 233 PRO A N 1
ATOM 1820 C CA . PRO A 1 233 ? 17.171 2.781 1.265 1.00 51.84 233 PRO A CA 1
ATOM 1821 C C . PRO A 1 233 ? 17.963 3.696 2.204 1.00 51.84 233 PRO A C 1
ATOM 1823 O O . PRO A 1 233 ? 18.076 3.384 3.384 1.00 51.84 233 PRO A O 1
ATOM 1826 N N . GLU A 1 234 ? 18.488 4.817 1.707 1.00 52.09 234 GLU A N 1
ATOM 1827 C CA . GLU A 1 234 ? 19.325 5.754 2.473 1.00 52.09 234 GLU A CA 1
ATOM 1828 C C . GLU A 1 234 ? 18.604 6.416 3.655 1.00 52.09 234 GLU A C 1
ATOM 1830 O O . GLU A 1 234 ? 19.261 6.945 4.547 1.00 52.09 234 GLU A O 1
ATOM 1835 N N . ARG A 1 235 ? 17.266 6.359 3.695 1.00 49.97 235 ARG A N 1
ATOM 1836 C CA . ARG A 1 235 ? 16.466 6.851 4.826 1.00 49.97 235 ARG A CA 1
ATOM 1837 C C . ARG A 1 235 ? 15.936 5.747 5.743 1.00 49.97 235 ARG A C 1
ATOM 1839 O O . ARG A 1 235 ? 15.391 6.047 6.794 1.00 49.97 235 ARG A O 1
ATOM 1846 N N . GLY A 1 236 ? 16.042 4.478 5.338 1.00 55.34 236 GLY A N 1
ATOM 1847 C CA . GLY A 1 236 ? 15.325 3.365 5.978 1.00 55.34 236 GLY A CA 1
ATOM 1848 C C . GLY A 1 236 ? 13.794 3.420 5.819 1.00 55.34 236 GLY A C 1
ATOM 1849 O O . GLY A 1 236 ? 13.100 2.549 6.340 1.00 55.34 236 GLY A O 1
ATOM 1850 N N . ASP A 1 237 ? 13.275 4.417 5.097 1.00 65.31 237 ASP A N 1
ATOM 1851 C CA . ASP A 1 237 ? 11.848 4.700 4.960 1.00 65.31 237 ASP A CA 1
ATOM 1852 C C . ASP A 1 237 ? 11.122 3.645 4.116 1.00 65.31 237 ASP A C 1
ATOM 1854 O O . ASP A 1 237 ? 11.584 3.232 3.048 1.00 65.31 237 ASP A O 1
ATOM 1858 N N . LEU A 1 238 ? 9.917 3.273 4.553 1.00 81.44 238 LEU A N 1
ATOM 1859 C CA . LEU A 1 238 ? 8.963 2.523 3.736 1.00 81.44 238 LEU A CA 1
ATOM 1860 C C . LEU A 1 238 ? 8.632 3.283 2.436 1.00 81.44 238 LEU A C 1
ATOM 1862 O O . LEU A 1 238 ? 8.800 4.498 2.324 1.00 81.44 238 LEU A O 1
ATOM 1866 N N . TRP A 1 239 ? 8.099 2.571 1.439 1.00 88.94 239 TRP A N 1
ATOM 1867 C CA . TRP A 1 239 ? 7.488 3.229 0.277 1.00 88.94 239 TRP A CA 1
ATOM 1868 C C . TRP A 1 239 ? 6.389 4.202 0.722 1.00 88.94 239 TRP A C 1
ATOM 1870 O O . TRP A 1 239 ? 5.767 4.014 1.766 1.00 88.94 239 TRP A O 1
ATOM 1880 N N . LYS A 1 240 ? 6.089 5.210 -0.104 1.00 89.44 240 LYS A N 1
ATOM 1881 C CA . LYS A 1 240 ? 5.069 6.217 0.210 1.00 89.44 240 LYS A CA 1
ATOM 1882 C C . LYS A 1 240 ? 3.735 5.573 0.618 1.00 89.44 240 LYS A C 1
ATOM 1884 O O . LYS A 1 240 ? 3.083 4.910 -0.192 1.00 89.44 240 LYS A O 1
ATOM 1889 N N . HIS A 1 241 ? 3.340 5.813 1.865 1.00 91.88 241 HIS A N 1
ATOM 1890 C CA . HIS A 1 241 ? 2.151 5.257 2.508 1.00 91.88 241 HIS A CA 1
ATOM 1891 C C . HIS A 1 241 ? 1.381 6.354 3.267 1.00 91.88 241 HIS A C 1
ATOM 1893 O O . HIS A 1 241 ? 1.794 7.514 3.320 1.00 91.88 241 HIS A O 1
ATOM 1899 N N . THR A 1 242 ? 0.219 6.020 3.821 1.00 93.69 242 THR A N 1
ATOM 1900 C CA . THR A 1 242 ? -0.572 6.910 4.685 1.00 93.69 242 THR A CA 1
ATOM 1901 C C . THR A 1 242 ? -1.221 6.063 5.776 1.00 93.69 242 THR A C 1
ATOM 1903 O O . THR A 1 242 ? -1.902 5.096 5.431 1.00 93.69 242 THR A O 1
ATOM 1906 N N . PRO A 1 243 ? -1.030 6.370 7.070 1.00 92.88 243 PRO A N 1
ATOM 1907 C CA . PRO A 1 243 ? -1.624 5.581 8.141 1.00 92.88 243 PRO A CA 1
ATOM 1908 C C . PRO A 1 243 ? -3.155 5.676 8.123 1.00 92.88 243 PRO A C 1
ATOM 1910 O O . PRO A 1 243 ? -3.728 6.730 7.842 1.00 92.88 243 PRO A O 1
ATOM 1913 N N . ALA A 1 244 ? -3.816 4.564 8.435 1.00 93.06 244 ALA A N 1
ATOM 1914 C CA . ALA A 1 244 ? -5.249 4.530 8.685 1.00 93.06 244 ALA A CA 1
ATOM 1915 C C . ALA A 1 244 ? -5.588 5.094 10.075 1.00 93.06 244 ALA A C 1
ATOM 1917 O O . ALA A 1 244 ? -4.789 5.009 11.008 1.00 93.06 244 ALA A O 1
ATOM 1918 N N . THR A 1 245 ? -6.801 5.623 10.228 1.00 92.81 245 THR A N 1
ATOM 1919 C CA . THR A 1 245 ? -7.356 6.071 11.512 1.00 92.81 245 THR A CA 1
ATOM 1920 C C . THR A 1 245 ? -8.803 5.608 11.653 1.00 92.81 245 THR A C 1
ATOM 1922 O O . THR A 1 245 ? -9.579 5.613 10.694 1.00 92.81 245 THR A O 1
ATOM 1925 N N . ALA A 1 246 ? -9.185 5.191 12.859 1.00 92.19 246 ALA A N 1
ATOM 1926 C CA . ALA A 1 246 ? -10.534 4.731 13.170 1.00 92.19 246 ALA A CA 1
ATOM 1927 C C . ALA A 1 246 ? -10.886 5.010 14.640 1.00 92.19 246 ALA A C 1
ATOM 1929 O O . ALA A 1 246 ? -10.008 5.258 15.467 1.00 92.19 246 ALA A O 1
ATOM 1930 N N . LYS A 1 247 ? -12.180 4.964 14.966 1.00 88.50 247 LYS A N 1
ATOM 1931 C CA . LYS A 1 247 ? -12.704 5.076 16.336 1.00 88.50 247 LYS A CA 1
ATOM 1932 C C . LYS A 1 247 ? -13.578 3.870 16.671 1.00 88.50 247 LYS A C 1
ATOM 1934 O O . LYS A 1 247 ? -14.353 3.422 15.822 1.00 88.50 247 LYS A O 1
ATOM 1939 N N . ALA A 1 248 ? -13.473 3.361 17.896 1.00 92.62 248 ALA A N 1
ATOM 1940 C CA . ALA A 1 248 ? -14.409 2.373 18.418 1.00 92.62 248 ALA A CA 1
ATOM 1941 C C . ALA A 1 248 ? -15.746 3.033 18.784 1.00 92.62 248 ALA A C 1
ATOM 1943 O O . ALA A 1 248 ? -15.787 4.164 19.266 1.00 92.62 248 ALA A O 1
ATOM 1944 N N . ILE A 1 249 ? -16.840 2.310 18.561 1.00 90.94 249 ILE A N 1
ATOM 1945 C CA . ILE A 1 249 ? -18.181 2.667 19.022 1.00 90.94 249 ILE A CA 1
ATOM 1946 C C . ILE A 1 249 ? -18.444 1.818 20.262 1.00 90.94 249 ILE A C 1
ATOM 1948 O O . ILE A 1 249 ? -18.600 0.601 20.158 1.00 90.94 249 ILE A O 1
ATOM 1952 N N . ILE A 1 250 ? -18.456 2.447 21.433 1.00 88.75 250 ILE A N 1
ATOM 1953 C CA . ILE A 1 250 ? -18.606 1.768 22.724 1.00 88.75 250 ILE A CA 1
ATOM 1954 C C . ILE A 1 250 ? -20.002 2.066 23.279 1.00 88.75 250 ILE A C 1
ATOM 1956 O O . ILE A 1 250 ? -20.430 3.218 23.280 1.00 88.75 250 ILE A O 1
ATOM 1960 N N . LYS A 1 251 ? -20.704 1.028 23.739 1.00 89.31 251 LYS A N 1
ATOM 1961 C CA . LYS A 1 251 ? -21.966 1.123 24.488 1.00 89.31 251 LYS A CA 1
ATOM 1962 C C . LYS A 1 251 ? -21.862 0.209 25.702 1.00 89.31 251 LYS A C 1
ATOM 1964 O O . LYS A 1 251 ? -21.367 -0.906 25.567 1.00 89.31 251 LYS A O 1
ATOM 1969 N N . ASP A 1 252 ? -22.260 0.696 26.873 1.00 86.75 252 ASP A N 1
ATOM 1970 C CA . ASP A 1 252 ? -22.271 -0.073 28.129 1.00 86.75 252 ASP A CA 1
ATOM 1971 C C . ASP A 1 252 ? -20.928 -0.778 28.425 1.00 86.75 252 ASP A C 1
ATOM 1973 O O . ASP A 1 252 ? -20.865 -1.944 28.810 1.00 86.75 252 ASP A O 1
ATOM 1977 N N . GLY A 1 253 ? -19.819 -0.078 28.148 1.00 84.00 253 GLY A N 1
ATOM 1978 C CA . GLY A 1 253 ? -18.447 -0.582 28.299 1.00 84.00 253 GLY A CA 1
ATOM 1979 C C . GLY A 1 253 ? -17.975 -1.583 27.231 1.00 84.00 253 GLY A C 1
ATOM 1980 O O . GLY A 1 253 ? -16.793 -1.925 27.210 1.00 84.00 253 GLY A O 1
ATOM 1981 N N . LYS A 1 254 ? -18.848 -2.026 26.316 1.00 88.19 254 LYS A N 1
ATOM 1982 C CA . LYS A 1 254 ? -18.546 -3.003 25.257 1.00 88.19 254 LYS A CA 1
ATOM 1983 C C . LYS A 1 254 ? -18.342 -2.331 23.900 1.00 88.19 254 LYS A C 1
ATOM 1985 O O . LYS A 1 254 ? -19.071 -1.411 23.526 1.00 88.19 254 LYS A O 1
ATOM 1990 N N . VAL A 1 255 ? -17.378 -2.821 23.121 1.00 91.69 255 VAL A N 1
ATOM 1991 C CA . VAL A 1 255 ? -17.198 -2.395 21.725 1.00 91.69 255 VAL A CA 1
ATOM 1992 C C . VAL A 1 255 ? -18.321 -2.992 20.872 1.00 91.69 255 VAL A C 1
ATOM 1994 O O . VAL A 1 255 ? -18.437 -4.205 20.743 1.00 91.69 255 VAL A O 1
ATOM 1997 N N . THR A 1 256 ? -19.143 -2.128 20.278 1.00 91.88 256 THR A N 1
ATOM 1998 C CA . THR A 1 256 ? -20.293 -2.497 19.428 1.00 91.88 256 THR A CA 1
ATOM 1999 C C . THR A 1 256 ? -20.058 -2.237 17.940 1.00 91.88 256 THR A C 1
ATOM 2001 O O . THR A 1 256 ? -20.842 -2.676 17.104 1.00 91.88 256 THR A O 1
ATOM 2004 N N . GLY A 1 257 ? -18.980 -1.536 17.584 1.00 92.81 257 GLY A N 1
ATOM 2005 C CA . GLY A 1 257 ? -18.627 -1.265 16.195 1.00 92.81 257 GLY A CA 1
ATOM 2006 C C . GLY A 1 257 ? -17.328 -0.480 16.049 1.00 92.81 257 GLY A C 1
ATOM 2007 O O . GLY A 1 257 ? -16.715 -0.060 17.031 1.00 92.81 257 GLY A O 1
ATOM 2008 N N . LEU A 1 258 ? -16.913 -0.274 14.801 1.00 95.31 258 LEU A N 1
ATOM 2009 C CA . LEU A 1 258 ? -15.694 0.442 14.427 1.00 95.31 258 LEU A CA 1
ATOM 2010 C C . LEU A 1 258 ? -16.003 1.375 13.256 1.00 95.31 258 LEU A C 1
ATOM 2012 O O . LEU A 1 258 ? -16.556 0.941 12.247 1.00 95.31 258 LEU A O 1
ATOM 2016 N N . ARG A 1 259 ? -15.628 2.651 13.372 1.00 93.88 259 ARG A N 1
ATOM 2017 C CA . ARG A 1 259 ? -15.775 3.648 12.306 1.00 93.88 259 ARG A CA 1
ATOM 2018 C C . ARG A 1 259 ? -14.405 4.024 11.761 1.00 93.88 259 ARG A C 1
ATOM 2020 O O . ARG A 1 259 ? -13.613 4.647 12.466 1.00 93.88 259 ARG A O 1
ATOM 2027 N N . ILE A 1 260 ? -14.143 3.674 10.504 1.00 94.31 260 ILE A N 1
ATOM 2028 C CA . ILE A 1 260 ? -12.969 4.152 9.765 1.00 94.31 260 ILE A CA 1
ATOM 2029 C C . ILE A 1 260 ? -13.155 5.654 9.502 1.00 94.31 260 ILE A C 1
ATOM 2031 O O . ILE A 1 260 ? -14.198 6.077 9.008 1.00 94.31 260 ILE A O 1
ATOM 2035 N N . MET A 1 261 ? -12.151 6.451 9.866 1.00 93.12 261 MET A N 1
ATOM 2036 C CA . MET A 1 261 ? -12.089 7.897 9.615 1.00 93.12 261 MET A CA 1
ATOM 2037 C C . MET A 1 261 ? -11.163 8.197 8.430 1.00 93.12 261 MET A C 1
ATOM 2039 O O . MET A 1 261 ? -11.487 9.025 7.585 1.00 93.12 261 MET A O 1
ATOM 2043 N N . ASN A 1 262 ? -10.047 7.472 8.333 1.00 94.25 262 ASN A N 1
ATOM 2044 C CA . ASN A 1 262 ? -9.185 7.414 7.159 1.00 94.25 262 ASN A CA 1
ATOM 2045 C C . ASN A 1 262 ? -8.798 5.948 6.917 1.00 94.25 262 ASN A C 1
ATOM 2047 O O . ASN A 1 262 ? -8.286 5.289 7.818 1.00 94.25 262 ASN A O 1
ATOM 2051 N N . ALA A 1 263 ? -9.033 5.430 5.711 1.00 95.38 263 ALA A N 1
ATOM 2052 C CA . ALA A 1 263 ? -8.679 4.056 5.350 1.00 95.38 263 ALA A CA 1
ATOM 2053 C C . ALA A 1 263 ? -7.160 3.845 5.174 1.00 95.38 263 ALA A C 1
ATOM 2055 O O . ALA A 1 263 ? -6.699 2.705 5.109 1.00 95.38 263 ALA A O 1
ATOM 2056 N N . GLY A 1 264 ? -6.378 4.926 5.101 1.00 97.06 264 GLY A N 1
ATOM 2057 C CA . GLY A 1 264 ? -4.946 4.887 4.820 1.00 97.06 264 GLY A CA 1
ATOM 2058 C C . GLY A 1 264 ? -4.632 4.446 3.387 1.00 97.06 264 GLY A C 1
ATOM 2059 O O . GLY A 1 264 ? -5.515 4.298 2.543 1.00 97.06 264 GLY A O 1
ATOM 2060 N N . SER A 1 265 ? -3.350 4.247 3.097 1.00 97.19 265 SER A N 1
ATOM 2061 C CA . SER A 1 265 ? -2.870 3.663 1.841 1.00 97.19 265 SER A CA 1
ATOM 2062 C C . SER A 1 265 ? -1.469 3.085 2.015 1.00 97.19 265 SER A C 1
ATOM 2064 O O . SER A 1 265 ? -0.737 3.478 2.923 1.00 97.19 265 SER A O 1
ATOM 2066 N N . GLY A 1 266 ? -1.066 2.183 1.123 1.00 95.69 266 GLY A N 1
ATOM 2067 C CA . GLY A 1 266 ? 0.269 1.592 1.142 1.00 95.69 266 GLY A CA 1
ATOM 2068 C C . GLY A 1 266 ? 0.431 0.370 2.051 1.00 95.69 266 GLY A C 1
ATOM 2069 O O . GLY A 1 266 ? 1.556 -0.108 2.184 1.00 95.69 266 GLY A O 1
ATOM 2070 N N . TYR A 1 267 ? -0.647 -0.180 2.615 1.00 97.00 267 TYR A N 1
ATOM 2071 C CA . TYR A 1 267 ? -0.599 -1.469 3.306 1.00 97.00 267 TYR A CA 1
ATOM 2072 C C . TYR A 1 267 ? -0.468 -2.620 2.294 1.00 97.00 267 TYR A C 1
ATOM 2074 O O . TYR A 1 267 ? -1.236 -2.713 1.336 1.00 97.00 267 TYR A O 1
ATOM 2082 N N . THR A 1 268 ? 0.497 -3.515 2.500 1.00 96.56 268 THR A N 1
ATOM 2083 C CA . THR A 1 268 ? 0.688 -4.752 1.714 1.00 96.56 268 THR A CA 1
ATOM 2084 C C . THR A 1 268 ? 0.073 -5.977 2.387 1.00 96.56 268 THR A C 1
ATOM 2086 O O . THR A 1 268 ? -0.257 -6.946 1.705 1.00 96.56 268 THR A O 1
ATOM 2089 N N . THR A 1 269 ? -0.111 -5.928 3.707 1.00 97.00 269 THR A N 1
ATOM 2090 C CA . THR A 1 269 ? -0.736 -6.963 4.541 1.00 97.00 269 THR A CA 1
ATOM 2091 C C . THR A 1 269 ? -1.744 -6.328 5.496 1.00 97.00 269 THR A C 1
ATOM 2093 O O . THR A 1 269 ? -1.664 -5.138 5.797 1.00 97.00 269 THR A O 1
ATOM 2096 N N . ALA A 1 270 ? -2.717 -7.100 5.986 1.00 96.88 270 ALA A N 1
ATOM 2097 C CA . ALA A 1 270 ? -3.658 -6.585 6.979 1.00 96.88 270 ALA A CA 1
ATOM 2098 C C . ALA A 1 270 ? -2.894 -6.135 8.247 1.00 96.88 270 ALA A C 1
ATOM 2100 O O . ALA A 1 270 ? -2.124 -6.932 8.795 1.00 96.88 270 ALA A O 1
ATOM 2101 N N . PRO A 1 271 ? -3.061 -4.884 8.719 1.00 96.38 271 PRO A N 1
ATOM 2102 C CA . PRO A 1 271 ? -2.425 -4.432 9.950 1.00 96.38 271 PRO A CA 1
ATOM 2103 C C . PRO A 1 271 ? -3.025 -5.147 11.166 1.00 96.38 271 PRO A C 1
ATOM 2105 O O . PRO A 1 271 ? -4.204 -5.509 11.176 1.00 96.38 271 PRO A O 1
ATOM 2108 N N . LYS A 1 272 ? -2.226 -5.300 12.226 1.00 95.06 272 LYS A N 1
ATOM 2109 C CA . LYS A 1 272 ? -2.735 -5.679 13.546 1.00 95.06 272 LYS A CA 1
ATOM 2110 C C . LYS A 1 272 ? -3.466 -4.475 14.132 1.00 95.06 272 LYS A C 1
ATOM 2112 O O . LYS A 1 272 ? -2.897 -3.385 14.223 1.00 95.06 272 LYS A O 1
ATOM 2117 N N . VAL A 1 273 ? -4.710 -4.696 14.540 1.00 94.44 273 VAL A N 1
ATOM 2118 C CA . VAL A 1 273 ? -5.599 -3.670 15.084 1.00 94.44 273 VAL A CA 1
ATOM 2119 C C . VAL A 1 273 ? -5.815 -3.932 16.570 1.00 94.44 273 VAL A C 1
ATOM 2121 O O . VAL A 1 273 ? -6.115 -5.058 16.959 1.00 94.44 273 VAL A O 1
ATOM 2124 N N . THR A 1 274 ? -5.656 -2.904 17.399 1.00 91.44 274 THR A N 1
ATOM 2125 C CA . THR A 1 274 ? -5.914 -2.958 18.847 1.00 91.44 274 THR A CA 1
ATOM 2126 C C . THR A 1 274 ? -6.717 -1.740 19.282 1.00 91.44 274 THR A C 1
ATOM 2128 O O . THR A 1 274 ? -6.524 -0.655 18.734 1.00 91.44 274 THR A O 1
ATOM 2131 N N . ILE A 1 275 ? -7.586 -1.893 20.279 1.00 89.81 275 ILE A N 1
ATOM 2132 C CA . ILE A 1 275 ? -8.423 -0.808 20.802 1.00 89.81 275 ILE A CA 1
ATOM 2133 C C . ILE A 1 275 ? -7.930 -0.448 22.209 1.00 89.81 275 ILE A C 1
ATOM 2135 O O . ILE A 1 275 ? -7.834 -1.317 23.075 1.00 89.81 275 ILE A O 1
ATOM 2139 N N . ALA A 1 276 ? -7.608 0.826 22.439 1.00 84.56 276 ALA A N 1
ATOM 2140 C CA . ALA A 1 276 ? -7.114 1.298 23.732 1.00 84.56 276 ALA A CA 1
ATOM 2141 C C . ALA A 1 276 ? -8.150 1.045 24.847 1.00 84.56 276 ALA A C 1
ATOM 2143 O O . ALA A 1 276 ? -9.290 1.511 24.757 1.00 84.56 276 ALA A O 1
ATOM 2144 N N . GLY A 1 277 ? -7.741 0.299 25.882 1.00 84.19 277 GLY A N 1
ATOM 2145 C CA . GLY A 1 277 ? -8.587 -0.113 27.010 1.00 84.19 277 GLY A CA 1
ATOM 2146 C C . GLY A 1 277 ? -9.478 -1.340 26.760 1.00 84.19 277 GLY A C 1
ATOM 2147 O O . GLY A 1 277 ? -10.381 -1.591 27.550 1.00 84.19 277 GLY A O 1
ATOM 2148 N N . GLN A 1 278 ? -9.280 -2.082 25.664 1.00 83.88 278 GLN A N 1
ATOM 2149 C CA . GLN A 1 278 ? -10.144 -3.197 25.242 1.00 83.88 278 GLN A CA 1
ATOM 2150 C C . GLN A 1 278 ? -9.296 -4.378 24.723 1.00 83.88 278 GLN A C 1
ATOM 2152 O O . GLN A 1 278 ? -9.371 -4.763 23.557 1.00 83.88 278 GLN A O 1
ATOM 2157 N N . GLU A 1 279 ? -8.449 -4.939 25.591 1.00 78.88 279 GLU A N 1
ATOM 2158 C CA . GLU A 1 279 ? -7.412 -5.923 25.217 1.00 78.88 279 GLU A CA 1
ATOM 2159 C C . GLU A 1 279 ? -7.967 -7.261 24.694 1.00 78.88 279 GLU A C 1
ATOM 2161 O O . GLU A 1 279 ? -7.331 -7.907 23.863 1.00 78.88 279 GLU A O 1
ATOM 2166 N N . ASN A 1 280 ? -9.174 -7.643 25.121 1.00 85.50 280 ASN A N 1
ATOM 2167 C CA . ASN A 1 280 ? -9.828 -8.895 24.725 1.00 85.50 280 ASN A CA 1
ATOM 2168 C C . ASN A 1 280 ? -10.557 -8.817 23.368 1.00 85.50 280 ASN A C 1
ATOM 2170 O O . ASN A 1 280 ? -11.043 -9.833 22.880 1.00 85.50 280 ASN A O 1
ATOM 2174 N N . VAL A 1 281 ? -10.666 -7.631 22.755 1.00 90.38 281 VAL A N 1
ATOM 2175 C CA . VAL A 1 281 ? -11.416 -7.443 21.504 1.00 90.38 281 VAL A CA 1
ATOM 2176 C C . VAL A 1 281 ? -10.498 -7.677 20.306 1.00 90.38 281 VAL A C 1
ATOM 2178 O O . VAL A 1 281 ? -9.671 -6.827 19.966 1.00 90.38 281 VAL A O 1
ATOM 2181 N N . GLN A 1 282 ? -10.660 -8.813 19.624 1.00 93.12 282 GLN A N 1
ATOM 2182 C CA . GLN A 1 282 ? -9.932 -9.078 18.384 1.00 93.12 282 GLN A CA 1
ATOM 2183 C C . GLN A 1 282 ? -10.608 -8.375 17.203 1.00 93.12 282 GLN A C 1
ATOM 2185 O O . GLN A 1 282 ? -11.829 -8.390 17.050 1.00 93.12 282 GLN A O 1
ATOM 2190 N N . VAL A 1 283 ? -9.807 -7.755 16.336 1.00 95.56 283 VAL A N 1
ATOM 2191 C CA . VAL A 1 283 ? -10.300 -7.038 15.156 1.00 95.56 283 VAL A CA 1
ATOM 2192 C C . VAL A 1 283 ? -9.540 -7.494 13.919 1.00 95.56 283 VAL A C 1
ATOM 2194 O O . VAL A 1 283 ? -8.323 -7.333 13.813 1.00 95.56 283 VAL A O 1
ATOM 2197 N N . LYS A 1 284 ? -10.281 -8.024 12.946 1.00 96.69 284 LYS A N 1
ATOM 2198 C CA . LYS A 1 284 ? -9.777 -8.399 11.628 1.00 96.69 284 LYS A CA 1
ATOM 2199 C C . LYS A 1 284 ? -9.931 -7.223 10.668 1.00 96.69 284 LYS A C 1
ATOM 2201 O O . LYS A 1 284 ? -11.048 -6.806 10.366 1.00 96.69 284 LYS A O 1
ATOM 2206 N N . ALA A 1 285 ? -8.810 -6.715 10.165 1.00 97.50 285 ALA A N 1
ATOM 2207 C CA . ALA A 1 285 ? -8.798 -5.782 9.044 1.00 97.50 285 ALA A CA 1
ATOM 2208 C C . ALA A 1 285 ? -8.829 -6.537 7.707 1.00 97.50 285 ALA A C 1
ATOM 2210 O O . ALA A 1 285 ? -8.165 -7.564 7.546 1.00 97.50 285 ALA A O 1
ATOM 2211 N N . THR A 1 286 ? -9.558 -6.005 6.727 1.00 98.00 286 THR A N 1
ATOM 2212 C CA . THR A 1 286 ? -9.440 -6.408 5.317 1.00 98.00 286 THR A CA 1
ATOM 2213 C C . THR A 1 286 ? -8.891 -5.244 4.495 1.00 98.00 286 THR A C 1
ATOM 2215 O O . THR A 1 286 ? -9.118 -4.083 4.837 1.00 98.00 286 THR A O 1
ATOM 2218 N N . LEU A 1 287 ? -8.140 -5.538 3.431 1.00 98.25 287 LEU A N 1
ATOM 2219 C CA . LEU A 1 287 ? -7.561 -4.522 2.549 1.00 98.25 287 LEU A CA 1
ATOM 2220 C C . LEU A 1 287 ? -8.293 -4.438 1.208 1.00 98.25 287 LEU A C 1
ATOM 2222 O O . LEU A 1 287 ? -8.811 -5.435 0.706 1.00 98.25 287 LEU A O 1
ATOM 2226 N N . GLU A 1 288 ? -8.247 -3.257 0.598 1.00 97.94 288 GLU A N 1
ATOM 2227 C CA . GLU A 1 288 ? -8.573 -3.027 -0.804 1.00 97.94 288 GLU A CA 1
ATOM 2228 C C . GLU A 1 288 ? -7.342 -2.555 -1.581 1.00 97.94 288 GLU A C 1
ATOM 2230 O O . GLU A 1 288 ? -6.577 -1.690 -1.146 1.00 97.94 288 GLU A O 1
ATOM 2235 N N . PHE A 1 289 ? -7.169 -3.122 -2.771 1.00 98.00 289 PHE A N 1
ATOM 2236 C CA . PHE A 1 289 ? -6.096 -2.792 -3.698 1.00 98.00 289 PHE A CA 1
ATOM 2237 C C . PHE A 1 289 ? -6.695 -2.172 -4.961 1.00 98.00 289 PHE A C 1
ATOM 2239 O O . PHE A 1 289 ? -7.677 -2.677 -5.500 1.00 98.00 289 PHE A O 1
ATOM 2246 N N . SER A 1 290 ? -6.116 -1.068 -5.432 1.00 97.12 290 SER A N 1
ATOM 2247 C CA . SER A 1 290 ? -6.710 -0.235 -6.481 1.00 97.12 290 SER A CA 1
ATOM 2248 C C . SER A 1 290 ? -5.653 0.335 -7.430 1.00 97.12 290 SER A C 1
ATOM 2250 O O . SER A 1 290 ? -4.456 0.346 -7.140 1.00 97.12 290 SER A O 1
ATOM 2252 N N . LYS A 1 291 ? -6.099 0.875 -8.571 1.00 97.00 291 LYS A N 1
ATOM 2253 C CA . LYS A 1 291 ? -5.228 1.634 -9.485 1.00 97.00 291 LYS A CA 1
ATOM 2254 C C . LYS A 1 291 ? -4.900 3.047 -8.969 1.00 97.00 291 LYS A C 1
ATOM 2256 O O . LYS A 1 291 ? -4.034 3.713 -9.536 1.00 97.00 291 LYS A O 1
ATOM 2261 N N . ASN A 1 292 ? -5.558 3.541 -7.921 1.00 96.88 292 ASN A N 1
ATOM 2262 C CA . ASN A 1 292 ? -5.346 4.896 -7.413 1.00 96.88 292 ASN A CA 1
ATOM 2263 C C . ASN A 1 292 ? -4.287 4.897 -6.302 1.00 96.88 292 ASN A C 1
ATOM 2265 O O . ASN A 1 292 ? -4.497 4.335 -5.233 1.00 96.88 292 ASN A O 1
ATOM 2269 N N . PHE A 1 293 ? -3.170 5.592 -6.526 1.00 94.19 293 PHE A N 1
ATOM 2270 C CA . PHE A 1 293 ? -2.062 5.691 -5.569 1.00 94.19 293 PHE A CA 1
ATOM 2271 C C . PHE A 1 293 ? -2.468 6.160 -4.163 1.00 94.19 293 PHE A C 1
ATOM 2273 O O . PHE A 1 293 ? -1.813 5.779 -3.198 1.00 94.19 293 PHE A O 1
ATOM 2280 N N . ARG A 1 294 ? -3.537 6.962 -4.040 1.00 94.19 294 ARG A N 1
ATOM 2281 C CA . ARG A 1 294 ? -4.032 7.478 -2.752 1.00 94.19 294 ARG A CA 1
ATOM 2282 C C . ARG A 1 294 ? -4.887 6.482 -1.959 1.00 94.19 294 ARG A C 1
ATOM 2284 O O . ARG A 1 294 ? -5.122 6.730 -0.786 1.00 94.19 294 ARG A O 1
ATOM 2291 N N . THR A 1 295 ? -5.374 5.402 -2.577 1.00 96.31 295 THR A N 1
ATOM 2292 C CA . THR A 1 295 ? -6.269 4.411 -1.935 1.00 96.31 295 THR A CA 1
ATOM 2293 C C . THR A 1 295 ? -5.814 2.961 -2.122 1.00 96.31 295 THR A C 1
ATOM 2295 O O . THR A 1 295 ? -6.464 2.034 -1.645 1.00 96.31 295 THR A O 1
ATOM 2298 N N . ASN A 1 296 ? -4.706 2.731 -2.826 1.00 98.25 296 ASN A N 1
ATOM 2299 C CA . ASN A 1 296 ? -4.181 1.394 -3.058 1.00 98.25 296 ASN A CA 1
ATOM 2300 C C . ASN A 1 296 ? -3.545 0.821 -1.782 1.00 98.25 296 ASN A C 1
ATOM 2302 O O . ASN A 1 296 ? -2.641 1.439 -1.214 1.00 98.25 296 ASN A O 1
ATOM 2306 N N . GLY A 1 297 ? -3.999 -0.356 -1.347 1.00 98.00 297 GLY A N 1
ATOM 2307 C CA . GLY A 1 297 ? -3.624 -0.918 -0.051 1.00 98.00 297 GLY A CA 1
ATOM 2308 C C . GLY A 1 297 ? -4.223 -0.108 1.091 1.00 98.00 297 GLY A C 1
ATOM 2309 O O . GLY A 1 297 ? -3.497 0.308 1.988 1.00 98.00 297 GLY A O 1
ATOM 2310 N N . SER A 1 298 ? -5.518 0.195 1.009 1.00 98.50 298 SER A N 1
ATOM 2311 C CA . SER A 1 298 ? -6.286 0.866 2.064 1.00 98.50 298 SER A CA 1
ATOM 2312 C C . SER A 1 298 ? -7.099 -0.153 2.861 1.00 98.50 298 SER A C 1
ATOM 2314 O O . SER A 1 298 ? -7.373 -1.252 2.377 1.00 98.50 298 SER A O 1
ATOM 2316 N N . ILE A 1 299 ? -7.485 0.178 4.093 1.00 98.31 299 ILE A N 1
ATOM 2317 C CA . ILE A 1 299 ? -8.356 -0.674 4.908 1.00 98.31 299 ILE A CA 1
ATOM 2318 C C . ILE A 1 299 ? -9.787 -0.595 4.368 1.00 98.31 299 ILE A C 1
ATOM 2320 O O . ILE A 1 299 ? -10.432 0.448 4.448 1.00 98.31 299 ILE A O 1
ATOM 2324 N N . LYS A 1 300 ? -10.295 -1.721 3.861 1.00 98.00 300 LYS A N 1
ATOM 2325 C CA . LYS A 1 300 ? -11.651 -1.849 3.316 1.00 98.00 300 LYS A CA 1
ATOM 2326 C C . LYS A 1 300 ? -12.702 -2.002 4.409 1.00 98.00 300 LYS A C 1
ATOM 2328 O O . LYS A 1 300 ? -13.757 -1.379 4.356 1.00 98.00 300 LYS A O 1
ATOM 2333 N N . SER A 1 301 ? -12.426 -2.858 5.389 1.00 97.62 301 SER A N 1
ATOM 2334 C CA . SER A 1 301 ? -13.318 -3.094 6.521 1.00 97.62 301 SER A CA 1
ATOM 2335 C C . SER A 1 301 ? -12.545 -3.449 7.782 1.00 97.62 301 SER A C 1
ATOM 2337 O O . SER A 1 301 ? -11.411 -3.933 7.732 1.00 97.62 301 SER A O 1
ATOM 2339 N N . LEU A 1 302 ? -13.206 -3.232 8.916 1.00 97.50 302 LEU A N 1
ATOM 2340 C CA . LEU A 1 302 ? -12.806 -3.725 10.224 1.00 97.50 302 LEU A CA 1
ATOM 2341 C C . LEU A 1 302 ? -13.959 -4.560 10.772 1.00 97.50 302 LEU A C 1
ATOM 2343 O O . LEU A 1 302 ? -15.089 -4.078 10.846 1.00 97.50 302 LEU A O 1
ATOM 2347 N N . THR A 1 303 ? -13.677 -5.799 11.150 1.00 96.38 303 THR A N 1
ATOM 2348 C CA . THR A 1 303 ? -14.671 -6.728 11.690 1.00 96.38 303 THR A CA 1
ATOM 2349 C C . THR A 1 303 ? -14.199 -7.200 13.054 1.00 96.38 303 THR A C 1
ATOM 2351 O O . THR A 1 303 ? -13.074 -7.681 13.183 1.00 96.38 303 THR A O 1
ATOM 2354 N N . ILE A 1 304 ? -15.046 -7.041 14.069 1.00 95.06 304 ILE A N 1
ATOM 2355 C CA . ILE A 1 304 ? -14.796 -7.601 15.398 1.00 95.06 304 ILE A CA 1
ATOM 2356 C C . ILE A 1 304 ? -14.947 -9.119 15.287 1.00 95.06 304 ILE A C 1
ATOM 2358 O O . ILE A 1 304 ? -15.919 -9.602 14.705 1.00 95.06 304 ILE A O 1
ATOM 2362 N N . VAL A 1 305 ? -13.962 -9.852 15.794 1.00 90.69 305 VAL A N 1
ATOM 2363 C CA . VAL A 1 305 ? -13.970 -11.312 15.869 1.00 90.69 305 VAL A CA 1
ATOM 2364 C C . VAL A 1 305 ? -14.083 -11.656 17.349 1.00 90.69 305 VAL A C 1
ATOM 2366 O O . VAL A 1 305 ? -13.160 -11.373 18.112 1.00 90.69 305 VAL A O 1
ATOM 2369 N N . ASN A 1 306 ? -15.242 -12.184 17.737 1.00 70.75 306 ASN A N 1
ATOM 2370 C CA . ASN A 1 306 ? -15.501 -12.704 19.081 1.00 70.75 306 ASN A CA 1
ATOM 2371 C C . ASN A 1 306 ? -15.055 -14.168 19.175 1.00 70.75 306 ASN A C 1
ATOM 2373 O O . ASN A 1 306 ? -15.165 -14.860 18.136 1.00 70.75 306 ASN A O 1
#

Mean predicted aligned error: 20.06 Å

Sequence (306 aa):
MPADESFSDEKLAEFSWKMSDERLCTINGRVHQMKKIIAFLAIAAIAGLITTSVSSQPPGGEREHHRPEGPPPDPLLMLFDTNRDEEISIQEMKQATEILKKLDRNQDGILTREELPRPPRPGEERPRKNPGNNRDQQRPVSKNAPAGSVIFTNGHQTDPRDHGRPVTLIASALGVKPDVFRQAFSKVNPARGGDPTPARARANKKVLMDVLGKYGVTNSRLDAVSNYYRYQPERGDLWKHTPATAKAIIKDGKVTGLRIMNAGSGYTTAPKVTIAGQENVQVKATLEFSKNFRTNGSIKSLTIVN

Radius of gyration: 32.51 Å; Cα contacts (8 Å, |Δi|>4): 342; chains: 1; bounding box: 118×62×77 Å